Protein AF-A0A256FYX0-F1 (afdb_mono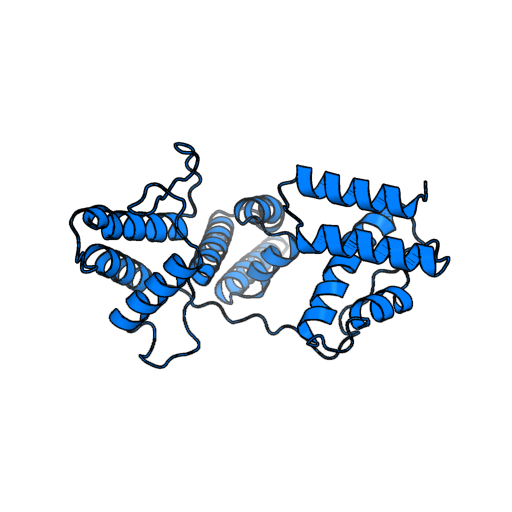mer_lite)

pLDDT: mean 73.94, std 14.35, range [38.47, 95.0]

InterPro domains:
  IPR002104 Integrase, catalytic domain [PS51898] (21-248)
  IPR011010 DNA breaking-rejoining enzyme, catalytic core [SSF56349] (31-247)
  IPR013762 Integrase-like, catalytic domain superfamily [G3DSA:1.10.443.10] (108-252)

Organism: NCBI:txid94627

Foldseek 3Di:
DQPQLVLLVVVVVVLVVLVAPCPVLSVLSNVLVVQCVVVVHNAADLVSQQCSLCVPVPDDLVSSVVSLVSVLVSLVVCCVVPVVHDRHDPPPGPDDPDDDDADQDDPVNLVQLLVLLLVDDDPDPLCNCRSVLLSVVSVCLLVVDDDDDDVEPGADSVRHHDDPVVNFVSSVVSCCVSPQAPPPDPDGHGSVSSLLNNLLVVLLVCLVVVHDVVVCLVVSCSSSSPSDSVVSVVSCVPDPSSVVSVVVVVVVVVVVVD

Secondary structure (DSSP, 8-state):
--HHHHHHHHHHHHHHHTT---HHHHHHHHHHHHHHHTTT-SS--HHHHHHHHH-STT--HHHHHHHHHHHHHHHHHHHTT-TT---PPTTSSS----PPPPP---HHHHHHHHHHHHT----SGGGTTHHHHHHHHHHHHHHT----SSSSSSB-TTSSBPPHHHHHHHHHHHHHHTTSS-TT-SS---HHHHHHHHHHHHHHHHHHTT--HHHHHHHHHHHHT-SSHHHHHHHHHH-HHHHHHHHHHHHHHHHTT-

Sequence (258 aa):
MNALRQAAHDYIDMRRGLGFKLEQAGRGLIDFVSFLEANDAPYITTELALKWAQRPLKSQPSNWAKRLSYIRGFARHRVATDPRTQIPPDGLLPFRPKRARPYLYSQDDIRRLLSAALEMPCHYTCCKLRPLTYYCLFGLLRHNAALAASPYLFTSYRGNRLDVGDIHRTFYALSRRIGLRGIDDSHGPRLHDMRHVFATNTLLRWYQAEQDPERLLPILSTYLGHAHVADTQWYLSASPELMTEAMRRLECRWEDRT

Structure (mmCIF, N/CA/C/O backbone):
data_AF-A0A256FYX0-F1
#
_entry.id   AF-A0A256FYX0-F1
#
loop_
_atom_site.group_PDB
_atom_site.id
_atom_site.type_symbol
_atom_site.label_atom_id
_atom_site.label_alt_id
_atom_site.label_comp_id
_atom_site.label_asym_id
_atom_site.label_entity_id
_atom_site.label_seq_id
_atom_site.pdbx_PDB_ins_code
_atom_site.Cartn_x
_atom_site.Cartn_y
_atom_site.Cartn_z
_atom_site.occupancy
_atom_site.B_iso_or_equiv
_atom_site.auth_seq_id
_atom_site.auth_comp_id
_atom_site.auth_asym_id
_atom_site.auth_atom_id
_atom_site.pdbx_PDB_model_num
ATOM 1 N N . MET A 1 1 ? 13.737 9.423 -30.767 1.00 46.59 1 MET A N 1
ATOM 2 C CA . MET A 1 1 ? 13.333 9.117 -29.374 1.00 46.59 1 MET A CA 1
ATOM 3 C C . MET A 1 1 ? 13.630 7.651 -29.105 1.00 46.59 1 MET A C 1
ATOM 5 O O . MET A 1 1 ? 13.315 6.832 -29.957 1.00 46.59 1 MET A O 1
ATOM 9 N N . ASN A 1 2 ? 14.300 7.326 -27.996 1.00 64.06 2 ASN A N 1
ATOM 10 C CA . ASN A 1 2 ? 14.720 5.955 -27.693 1.00 64.06 2 ASN A CA 1
ATOM 11 C C . ASN A 1 2 ? 13.494 5.067 -27.394 1.00 64.06 2 ASN A C 1
ATOM 13 O O . ASN A 1 2 ? 12.634 5.454 -26.599 1.00 64.06 2 ASN A O 1
ATOM 17 N N . ALA A 1 3 ? 13.427 3.880 -28.008 1.00 83.69 3 ALA A N 1
ATOM 18 C CA . ALA A 1 3 ? 12.345 2.910 -27.823 1.00 83.69 3 ALA A CA 1
ATOM 19 C C . ALA A 1 3 ? 12.114 2.554 -26.341 1.00 83.69 3 ALA A C 1
ATOM 21 O O . ALA A 1 3 ? 10.980 2.301 -25.934 1.00 83.69 3 ALA A O 1
ATOM 22 N N . LEU A 1 4 ? 13.167 2.579 -25.514 1.00 88.06 4 LEU A N 1
ATOM 23 C CA . LEU A 1 4 ? 13.063 2.282 -24.085 1.00 88.06 4 LEU A CA 1
ATOM 24 C C . LEU A 1 4 ? 12.367 3.399 -23.293 1.00 88.06 4 LEU A C 1
ATOM 26 O O . LEU A 1 4 ? 11.564 3.118 -22.404 1.00 88.06 4 LEU A O 1
ATOM 30 N N . ARG A 1 5 ? 12.645 4.661 -23.631 1.00 93.25 5 ARG A N 1
ATOM 31 C CA . ARG A 1 5 ? 12.020 5.831 -23.002 1.00 93.25 5 ARG A CA 1
ATOM 32 C C . ARG A 1 5 ? 10.545 5.921 -23.333 1.00 93.25 5 ARG A C 1
ATOM 34 O O . ARG A 1 5 ? 9.751 6.144 -22.423 1.00 93.25 5 ARG A O 1
ATOM 41 N N . GLN A 1 6 ? 10.184 5.679 -24.592 1.00 89.75 6 GLN A N 1
ATOM 42 C CA . GLN A 1 6 ? 8.781 5.615 -24.988 1.00 89.75 6 GLN A CA 1
ATOM 43 C C . GLN A 1 6 ? 8.048 4.508 -24.220 1.00 89.75 6 GLN A C 1
ATOM 45 O O . GLN A 1 6 ? 7.062 4.789 -23.550 1.00 89.75 6 GLN A O 1
ATOM 50 N N . ALA A 1 7 ? 8.608 3.293 -24.180 1.00 86.62 7 ALA A N 1
ATOM 51 C CA . ALA A 1 7 ? 8.011 2.182 -23.440 1.00 86.62 7 ALA A CA 1
ATOM 52 C C . ALA A 1 7 ? 7.829 2.477 -21.937 1.00 86.62 7 ALA A C 1
ATOM 54 O O . ALA A 1 7 ? 6.861 2.025 -21.326 1.00 86.62 7 ALA A O 1
ATOM 55 N N . ALA A 1 8 ? 8.743 3.235 -21.320 1.00 89.44 8 ALA A N 1
ATOM 56 C CA . ALA A 1 8 ? 8.611 3.656 -19.925 1.00 89.44 8 ALA A CA 1
ATOM 57 C C . ALA A 1 8 ? 7.462 4.654 -19.723 1.00 89.44 8 ALA A C 1
ATOM 59 O O . ALA A 1 8 ? 6.723 4.530 -18.744 1.00 89.44 8 ALA A O 1
ATOM 60 N N . HIS A 1 9 ? 7.305 5.622 -20.630 1.00 91.62 9 HIS A N 1
ATOM 61 C CA . HIS A 1 9 ? 6.178 6.555 -20.611 1.00 91.62 9 HIS A CA 1
ATOM 62 C C . HIS A 1 9 ? 4.850 5.822 -20.805 1.00 91.62 9 HIS A C 1
ATOM 64 O O . HIS A 1 9 ? 3.978 5.950 -19.949 1.00 91.62 9 HIS A O 1
ATOM 70 N N . ASP A 1 10 ? 4.753 4.961 -21.820 1.00 81.94 10 ASP A N 1
ATOM 71 C CA . ASP A 1 10 ? 3.551 4.170 -22.102 1.00 81.94 10 ASP A CA 1
ATOM 72 C C . ASP A 1 10 ? 3.157 3.307 -20.894 1.00 81.94 10 ASP A C 1
ATOM 74 O O . ASP A 1 10 ? 1.996 3.274 -20.488 1.00 81.94 10 ASP A O 1
ATOM 78 N N . TYR A 1 11 ? 4.134 2.663 -20.245 1.00 80.12 11 TYR A N 1
ATOM 79 C CA . TYR A 1 11 ? 3.897 1.898 -19.022 1.00 80.12 11 TYR A CA 1
ATOM 80 C C . TYR A 1 11 ? 3.399 2.781 -17.869 1.00 80.12 11 TYR A C 1
ATOM 82 O O . TYR A 1 11 ? 2.467 2.403 -17.157 1.00 80.12 11 TYR A O 1
ATOM 90 N N . ILE A 1 12 ? 4.009 3.949 -17.648 1.00 81.19 12 ILE A N 1
ATOM 91 C CA . ILE A 1 12 ? 3.591 4.867 -16.580 1.00 81.19 12 ILE A CA 1
ATOM 92 C C . ILE A 1 12 ? 2.170 5.374 -16.838 1.00 81.19 12 ILE A C 1
ATOM 94 O O . ILE A 1 12 ? 1.366 5.391 -15.904 1.00 81.19 12 ILE A O 1
ATOM 98 N N . ASP A 1 13 ? 1.852 5.743 -18.075 1.00 78.69 13 ASP A N 1
ATOM 99 C CA . ASP A 1 13 ? 0.550 6.284 -18.454 1.00 78.69 13 ASP A CA 1
ATOM 100 C C . ASP A 1 13 ? -0.535 5.211 -18.408 1.00 78.69 13 ASP A C 1
ATOM 102 O O . ASP A 1 13 ? -1.574 5.434 -17.788 1.00 78.69 13 ASP A O 1
ATOM 106 N N . MET A 1 14 ? -0.254 4.001 -18.903 1.00 76.75 14 MET A N 1
ATOM 107 C CA . MET A 1 14 ? -1.120 2.832 -18.722 1.00 76.75 14 MET A CA 1
ATOM 108 C C . MET A 1 14 ? -1.435 2.618 -17.236 1.00 76.75 14 MET A C 1
ATOM 110 O O . MET A 1 14 ? -2.588 2.471 -16.838 1.00 76.75 14 MET A O 1
ATOM 114 N N . ARG A 1 15 ? -0.416 2.638 -16.371 1.00 66.62 15 ARG A N 1
ATOM 115 C CA . ARG A 1 15 ? -0.598 2.425 -14.929 1.00 66.62 15 ARG A CA 1
ATOM 116 C C . ARG A 1 15 ? -1.346 3.576 -14.253 1.00 66.62 15 ARG A C 1
ATOM 118 O O . ARG A 1 15 ? -2.125 3.323 -13.337 1.00 66.62 15 ARG A O 1
ATOM 125 N N . ARG A 1 16 ? -1.145 4.818 -14.687 1.00 73.25 16 ARG A N 1
ATOM 126 C CA . ARG A 1 16 ? -1.915 5.973 -14.202 1.00 73.25 16 ARG A CA 1
ATOM 127 C C . ARG A 1 16 ? -3.371 5.912 -14.643 1.00 73.25 16 ARG A C 1
ATOM 129 O O . ARG A 1 16 ? -4.238 6.189 -13.819 1.00 73.25 16 ARG A O 1
ATOM 136 N N . GLY A 1 17 ? -3.636 5.476 -15.874 1.00 54.47 17 GLY A N 1
ATOM 137 C CA . GLY A 1 17 ? -4.984 5.207 -16.381 1.00 54.47 17 GLY A CA 1
ATOM 138 C C . GLY A 1 17 ? -5.724 4.146 -15.560 1.00 54.47 17 GLY A C 1
ATOM 139 O O . GLY A 1 17 ? -6.926 4.254 -15.355 1.00 54.47 17 GLY A O 1
ATOM 140 N N . LEU A 1 18 ? -4.993 3.184 -14.986 1.00 55.38 18 LEU A N 1
ATOM 141 C CA . LEU A 1 18 ? -5.516 2.196 -14.030 1.00 55.38 18 LEU A CA 1
ATOM 142 C C . LEU A 1 18 ? -5.662 2.732 -12.586 1.00 55.38 18 LEU A C 1
ATOM 144 O O . LEU A 1 18 ? -5.934 1.961 -11.667 1.00 55.38 18 LEU A O 1
ATOM 148 N N . GLY A 1 19 ? -5.457 4.033 -12.353 1.00 47.94 19 GLY A N 1
ATOM 149 C CA . GLY A 1 19 ? -5.622 4.682 -11.048 1.00 47.94 19 GLY A CA 1
ATOM 150 C C . GLY A 1 19 ? -4.374 4.696 -10.155 1.00 47.94 19 GLY A C 1
ATOM 151 O O . GLY A 1 19 ? -4.433 5.174 -9.017 1.00 47.94 19 GLY A O 1
ATOM 152 N N . PHE A 1 20 ? -3.216 4.220 -10.628 1.00 53.88 20 PHE A N 1
ATOM 153 C CA . PHE A 1 20 ? -1.978 4.264 -9.843 1.00 53.88 20 PHE A CA 1
ATOM 154 C C . PHE A 1 20 ? -1.288 5.626 -9.935 1.00 53.88 20 PHE A C 1
ATOM 156 O O . PHE A 1 20 ? -0.847 6.044 -10.999 1.00 53.88 20 PHE A O 1
ATOM 163 N N . LYS A 1 21 ? -1.063 6.287 -8.792 1.00 64.81 21 LYS A N 1
ATOM 164 C CA . LYS A 1 21 ? -0.382 7.598 -8.762 1.00 64.81 21 LYS A CA 1
ATOM 165 C C . LYS A 1 21 ? 1.072 7.550 -9.256 1.00 64.81 21 LYS A C 1
ATOM 167 O O . LYS A 1 21 ? 1.543 8.485 -9.897 1.00 64.81 21 LYS A O 1
ATOM 172 N N . LEU A 1 22 ? 1.795 6.471 -8.925 1.00 67.25 22 LEU A N 1
ATOM 173 C CA . LEU A 1 22 ? 3.206 6.235 -9.281 1.00 67.25 22 LEU A CA 1
ATOM 174 C C . LEU A 1 22 ? 4.142 7.446 -9.068 1.00 67.25 22 LEU A C 1
ATOM 176 O O . LEU A 1 22 ? 5.094 7.628 -9.816 1.00 67.25 22 LEU A O 1
ATOM 180 N N . GLU A 1 23 ? 3.930 8.279 -8.047 1.00 75.56 23 GLU A N 1
ATOM 181 C CA . GLU A 1 23 ? 4.678 9.542 -7.920 1.00 75.56 23 GLU A CA 1
ATOM 182 C C . GLU A 1 23 ? 6.196 9.347 -7.796 1.00 75.56 23 GLU A C 1
ATOM 184 O O . GLU A 1 23 ? 6.964 10.008 -8.494 1.00 75.56 23 GLU A O 1
ATOM 189 N N . GLN A 1 24 ? 6.636 8.449 -6.909 1.00 75.88 24 GLN A N 1
ATOM 190 C CA . GLN A 1 24 ? 8.058 8.129 -6.734 1.00 75.88 24 GLN A CA 1
ATOM 191 C C . GLN A 1 24 ? 8.535 7.084 -7.744 1.00 75.88 24 GLN A C 1
ATOM 193 O O . GLN A 1 24 ? 9.641 7.196 -8.261 1.00 75.88 24 GLN A O 1
ATOM 198 N N . ALA A 1 25 ? 7.700 6.083 -8.033 1.00 75.44 25 ALA A N 1
ATOM 199 C CA . ALA A 1 25 ? 8.040 5.001 -8.951 1.00 75.44 25 ALA A CA 1
ATOM 200 C C . ALA A 1 25 ? 8.189 5.500 -10.396 1.00 75.44 25 ALA A C 1
ATOM 202 O O . ALA A 1 25 ? 9.154 5.148 -11.057 1.00 75.44 25 ALA A O 1
ATOM 203 N N . GLY A 1 26 ? 7.291 6.369 -10.865 1.00 80.50 26 GLY A N 1
ATOM 204 C CA . GLY A 1 26 ? 7.348 6.971 -12.197 1.00 80.50 26 GLY A CA 1
ATOM 205 C C . GLY A 1 26 ? 8.569 7.871 -12.362 1.00 80.50 26 GLY A C 1
ATOM 206 O O . GLY A 1 26 ? 9.327 7.695 -13.308 1.00 80.50 26 GLY A O 1
ATOM 207 N N . ARG A 1 27 ? 8.837 8.760 -11.392 1.00 89.56 27 ARG A N 1
ATOM 208 C CA . ARG A 1 27 ? 10.078 9.560 -11.376 1.00 89.56 27 ARG A CA 1
ATOM 209 C C . ARG A 1 27 ? 11.326 8.673 -11.378 1.00 89.56 27 ARG A C 1
ATOM 211 O O . ARG A 1 27 ? 12.246 8.923 -12.147 1.00 89.56 27 ARG A O 1
ATOM 218 N N . GLY A 1 28 ? 11.333 7.621 -10.559 1.00 89.25 28 GLY A N 1
ATOM 219 C CA . GLY A 1 28 ? 12.426 6.653 -10.497 1.00 89.25 28 GLY A CA 1
ATOM 220 C C . GLY A 1 28 ? 12.626 5.875 -11.799 1.00 89.25 28 GLY A C 1
ATOM 221 O O . GLY A 1 28 ? 13.761 5.646 -12.188 1.00 89.25 28 GLY A O 1
ATOM 222 N N . LEU A 1 29 ? 11.557 5.499 -12.501 1.00 89.31 29 LEU A N 1
ATOM 223 C CA . LEU A 1 29 ? 11.655 4.798 -13.784 1.00 89.31 29 LEU A CA 1
ATOM 224 C C . LEU A 1 29 ? 12.227 5.692 -14.884 1.00 89.31 29 LEU A C 1
ATOM 226 O O . LEU A 1 29 ? 13.093 5.243 -15.628 1.00 89.31 29 LEU A O 1
ATOM 230 N N . ILE A 1 30 ? 11.802 6.954 -14.958 1.00 94.69 30 ILE A N 1
ATOM 231 C CA . ILE A 1 30 ? 12.375 7.905 -15.919 1.00 94.69 30 ILE A CA 1
ATOM 232 C C . ILE A 1 30 ? 13.856 8.168 -15.610 1.00 94.69 30 ILE A C 1
ATOM 234 O O . ILE A 1 30 ? 14.675 8.168 -16.525 1.00 94.69 30 ILE A O 1
ATOM 238 N N . ASP A 1 31 ? 14.220 8.321 -14.333 1.00 94.31 31 ASP A N 1
ATOM 239 C CA . ASP A 1 31 ? 15.621 8.437 -13.897 1.00 94.31 31 ASP A CA 1
ATOM 240 C C . ASP A 1 31 ? 16.447 7.189 -14.259 1.00 94.31 31 ASP A C 1
ATOM 242 O O . ASP A 1 31 ? 17.574 7.297 -14.740 1.00 94.31 31 ASP A O 1
ATOM 246 N N . PHE A 1 32 ? 15.874 5.995 -14.092 1.00 94.69 32 PHE A N 1
ATOM 247 C CA . PHE A 1 32 ? 16.515 4.741 -14.480 1.00 94.69 32 PHE A CA 1
ATOM 248 C C . PHE A 1 32 ? 16.731 4.630 -15.992 1.00 94.69 32 PHE A C 1
ATOM 250 O O . PHE A 1 32 ? 17.804 4.216 -16.423 1.00 94.69 32 PHE A O 1
ATOM 257 N N . VAL A 1 33 ? 15.755 5.030 -16.809 1.00 95.00 33 VAL A N 1
ATOM 258 C CA . VAL A 1 33 ? 15.916 5.017 -18.270 1.00 95.00 33 VAL A CA 1
ATOM 259 C C . VAL A 1 33 ? 16.980 6.014 -18.716 1.00 95.00 33 VAL A C 1
ATOM 261 O O . VAL A 1 33 ? 17.836 5.643 -19.512 1.00 95.00 33 VAL A O 1
ATOM 264 N N . SER A 1 34 ? 17.001 7.229 -18.157 1.00 94.81 34 SER A N 1
ATOM 265 C CA . SER A 1 34 ? 18.086 8.189 -18.410 1.00 94.81 34 SER A CA 1
ATOM 266 C C . SER A 1 34 ? 19.456 7.605 -18.045 1.00 94.81 34 SER A C 1
ATOM 268 O O . SER A 1 34 ? 20.445 7.844 -18.731 1.00 94.81 34 SER A O 1
ATOM 270 N N . PHE A 1 35 ? 19.526 6.812 -16.972 1.00 94.94 35 PHE A N 1
ATOM 271 C CA . PHE A 1 35 ? 20.744 6.096 -16.608 1.00 94.94 35 PHE A CA 1
ATOM 272 C C . PHE A 1 35 ? 21.136 5.024 -17.631 1.00 94.94 35 PHE A C 1
ATOM 274 O O . PHE A 1 35 ? 22.315 4.936 -17.960 1.00 94.94 35 PHE A O 1
ATOM 281 N N . LEU A 1 36 ? 20.191 4.224 -18.129 1.00 94.44 36 LEU A N 1
ATOM 282 C CA . LEU A 1 36 ? 20.475 3.214 -19.153 1.00 94.44 36 LEU A CA 1
ATOM 283 C C . LEU A 1 36 ? 20.946 3.854 -20.461 1.00 94.44 36 LEU A C 1
ATOM 285 O O . LEU A 1 36 ? 21.933 3.400 -21.030 1.00 94.44 36 LEU A O 1
ATOM 289 N N . GLU A 1 37 ? 20.303 4.945 -20.879 1.00 93.31 37 GLU A N 1
ATOM 290 C CA . GLU A 1 37 ? 20.720 5.741 -22.038 1.00 93.31 37 GLU A CA 1
ATOM 291 C C . GLU A 1 37 ? 22.151 6.265 -21.875 1.00 93.31 37 GLU A C 1
ATOM 293 O O . GLU A 1 37 ? 22.952 6.137 -22.789 1.00 93.31 37 GLU A O 1
ATOM 298 N N . ALA A 1 38 ? 22.510 6.769 -20.692 1.00 92.69 38 ALA A N 1
ATOM 299 C CA . ALA A 1 38 ? 23.866 7.241 -20.406 1.00 92.69 38 ALA A CA 1
ATOM 300 C C . ALA A 1 38 ? 24.930 6.125 -20.312 1.00 92.69 38 ALA A C 1
ATOM 302 O O . ALA A 1 38 ? 26.112 6.433 -20.190 1.00 92.69 38 ALA A O 1
ATOM 303 N N . ASN A 1 39 ? 24.530 4.848 -20.292 1.00 91.94 39 ASN A N 1
ATOM 304 C CA . ASN A 1 39 ? 25.438 3.693 -20.342 1.00 91.94 39 ASN A CA 1
ATOM 305 C C . ASN A 1 39 ? 25.302 2.933 -21.675 1.00 91.94 39 ASN A C 1
ATOM 307 O O . ASN A 1 39 ? 25.701 1.772 -21.737 1.00 91.94 39 ASN A O 1
ATOM 311 N N . ASP A 1 40 ? 24.688 3.547 -22.696 1.00 91.25 40 ASP A N 1
ATOM 312 C CA . ASP A 1 40 ? 24.440 2.955 -24.018 1.00 91.25 40 ASP A CA 1
ATOM 313 C C . ASP A 1 40 ? 23.778 1.565 -23.958 1.00 91.25 40 ASP A C 1
ATOM 315 O O . ASP A 1 40 ? 24.021 0.689 -24.787 1.00 91.25 40 ASP A O 1
ATOM 319 N N . ALA A 1 41 ? 22.921 1.348 -22.955 1.00 91.12 41 ALA A N 1
ATOM 320 C CA . ALA A 1 41 ? 22.274 0.068 -22.705 1.00 91.12 41 ALA A CA 1
ATOM 321 C C . ALA A 1 41 ? 20.890 0.011 -23.382 1.00 91.12 41 ALA A C 1
ATOM 323 O O . ALA A 1 41 ? 19.960 0.694 -22.938 1.00 91.12 41 ALA A O 1
ATOM 324 N N . PRO A 1 42 ? 20.699 -0.822 -24.425 1.00 87.94 42 PRO A N 1
ATOM 325 C CA . PRO A 1 42 ? 19.444 -0.858 -25.177 1.00 87.94 42 PRO A CA 1
ATOM 326 C C . PRO A 1 42 ? 18.319 -1.641 -24.478 1.00 87.94 42 PRO A C 1
ATOM 328 O O . PRO A 1 42 ? 17.158 -1.526 -24.869 1.00 87.94 42 PRO A O 1
ATOM 331 N N . TYR A 1 43 ? 18.635 -2.433 -23.450 1.00 91.06 43 TYR A N 1
ATOM 332 C CA . TYR A 1 43 ? 17.681 -3.229 -22.674 1.00 91.06 43 TYR A CA 1
ATOM 333 C C . TYR A 1 43 ? 18.067 -3.269 -21.190 1.00 91.06 43 TYR A C 1
ATOM 335 O O . TYR A 1 43 ? 19.179 -2.920 -20.794 1.00 91.06 43 TYR A O 1
ATOM 343 N N . ILE A 1 44 ? 17.120 -3.686 -20.347 1.00 92.06 44 ILE A N 1
ATOM 344 C CA . ILE A 1 44 ? 17.311 -3.760 -18.895 1.00 92.06 44 ILE A CA 1
ATOM 345 C C . ILE A 1 44 ? 18.140 -5.001 -18.555 1.00 92.06 44 ILE A C 1
ATOM 347 O O . ILE A 1 44 ? 17.740 -6.117 -18.886 1.00 92.06 44 ILE A O 1
ATOM 351 N N . THR A 1 45 ? 19.246 -4.816 -17.834 1.00 94.38 45 THR A N 1
ATOM 352 C CA . THR A 1 45 ? 20.035 -5.906 -17.243 1.00 94.38 45 THR A CA 1
ATOM 353 C C . THR A 1 45 ? 19.999 -5.850 -15.721 1.00 94.38 45 THR A C 1
ATOM 355 O O . THR A 1 45 ? 19.803 -4.790 -15.115 1.00 94.38 45 THR A O 1
ATOM 358 N N . THR A 1 46 ? 20.212 -7.002 -15.086 1.00 90.88 46 THR A N 1
ATOM 359 C CA . THR A 1 46 ? 20.260 -7.104 -13.620 1.00 90.88 46 THR A CA 1
ATOM 360 C C . THR A 1 46 ? 21.378 -6.247 -13.019 1.00 90.88 46 THR A C 1
ATOM 362 O O . THR A 1 46 ? 21.170 -5.576 -12.007 1.00 90.88 46 THR A O 1
ATOM 365 N N . GLU A 1 47 ? 22.544 -6.222 -13.662 1.00 92.81 47 GLU A N 1
ATOM 366 C CA . GLU A 1 47 ? 23.715 -5.463 -13.218 1.00 92.81 47 GLU A CA 1
ATOM 367 C C . GLU A 1 47 ? 23.450 -3.951 -13.208 1.00 92.81 47 GLU A C 1
ATOM 369 O O . GLU A 1 47 ? 23.656 -3.280 -12.194 1.00 92.81 47 GLU A O 1
ATOM 374 N N . LEU A 1 48 ? 22.916 -3.413 -14.309 1.00 93.75 48 LEU A N 1
ATOM 375 C CA . LEU A 1 48 ? 22.616 -1.987 -14.428 1.00 93.75 48 LEU A CA 1
ATOM 376 C C . LEU A 1 48 ? 21.487 -1.570 -13.479 1.00 93.75 48 LEU A C 1
ATOM 378 O O . LEU A 1 48 ? 21.568 -0.517 -12.842 1.00 93.75 48 LEU A O 1
ATOM 382 N N . ALA A 1 49 ? 20.467 -2.417 -13.313 1.00 93.19 49 ALA A N 1
ATOM 383 C CA . ALA A 1 49 ? 19.411 -2.203 -12.327 1.00 93.19 49 ALA A CA 1
ATOM 384 C C . ALA A 1 49 ? 19.970 -2.091 -10.897 1.00 93.19 49 ALA A C 1
ATOM 386 O O . ALA A 1 49 ? 19.594 -1.179 -10.153 1.00 93.19 49 ALA A O 1
ATOM 387 N N . LEU A 1 50 ? 20.894 -2.982 -10.520 1.00 92.00 50 LEU A N 1
ATOM 388 C CA . LEU A 1 50 ? 21.537 -2.973 -9.205 1.00 92.00 50 LEU A CA 1
ATOM 389 C C . LEU A 1 50 ? 22.406 -1.726 -9.011 1.00 92.00 50 LEU A C 1
ATOM 391 O O . LEU A 1 50 ? 22.253 -1.021 -8.009 1.00 92.00 50 LEU A O 1
ATOM 395 N N . LYS A 1 51 ? 23.247 -1.406 -10.000 1.00 92.38 51 LYS A N 1
ATOM 396 C CA . LYS A 1 51 ? 24.120 -0.225 -9.992 1.00 92.38 51 LYS A CA 1
ATOM 397 C C . LYS A 1 51 ? 23.313 1.061 -9.821 1.00 92.38 51 LYS A C 1
ATOM 399 O O . LYS A 1 51 ? 23.649 1.898 -8.986 1.00 92.38 51 LYS A O 1
ATOM 404 N N . TRP A 1 52 ? 22.203 1.209 -10.546 1.00 94.25 52 TRP A N 1
ATOM 405 C CA . TRP A 1 52 ? 21.320 2.369 -10.409 1.00 94.25 52 TRP A CA 1
ATOM 406 C C . TRP A 1 52 ? 20.604 2.437 -9.057 1.00 94.25 52 TRP A C 1
ATOM 408 O O . TRP A 1 52 ? 20.438 3.523 -8.488 1.00 94.25 52 TRP A O 1
ATOM 418 N N . ALA A 1 53 ? 20.169 1.295 -8.523 1.00 89.50 53 ALA A N 1
ATOM 419 C CA . ALA A 1 53 ? 19.496 1.249 -7.232 1.00 89.50 53 ALA A CA 1
ATOM 420 C C . ALA A 1 53 ? 20.422 1.681 -6.082 1.00 89.50 53 ALA A C 1
ATOM 422 O O . ALA A 1 53 ? 19.948 2.336 -5.154 1.00 89.50 53 ALA A O 1
ATOM 423 N N . GLN A 1 54 ? 21.721 1.372 -6.176 1.00 89.44 54 GLN A N 1
ATOM 424 C CA . GLN A 1 54 ? 22.741 1.675 -5.163 1.00 89.44 54 GLN A CA 1
ATOM 425 C C . GLN A 1 54 ? 23.390 3.068 -5.297 1.00 89.44 54 GLN A C 1
ATOM 427 O O . GLN A 1 54 ? 24.048 3.513 -4.360 1.00 89.44 54 GLN A O 1
ATOM 432 N N . ARG A 1 55 ? 23.190 3.793 -6.413 1.00 87.06 55 ARG A N 1
ATOM 433 C CA . ARG A 1 55 ? 23.811 5.114 -6.678 1.00 87.06 55 ARG A CA 1
ATOM 434 C C . ARG A 1 55 ? 23.707 6.133 -5.540 1.00 87.06 55 ARG A C 1
ATOM 436 O O . ARG A 1 55 ? 24.678 6.854 -5.317 1.00 87.06 55 ARG A O 1
ATOM 443 N N . PRO A 1 56 ? 22.582 6.250 -4.812 1.00 81.19 56 PRO A N 1
ATOM 444 C CA . PRO A 1 56 ? 22.563 7.068 -3.611 1.00 81.19 56 PRO A CA 1
ATOM 445 C C . PRO A 1 56 ? 23.440 6.420 -2.523 1.00 81.19 56 PRO A C 1
ATOM 447 O O . PRO A 1 56 ? 22.966 5.598 -1.737 1.00 81.19 56 PRO A O 1
ATOM 450 N N . LEU A 1 57 ? 24.714 6.824 -2.468 1.00 67.56 57 LEU A N 1
ATOM 451 C CA . LEU A 1 57 ? 25.754 6.248 -1.600 1.00 67.56 57 LEU A CA 1
ATOM 452 C C . LEU A 1 57 ? 25.421 6.320 -0.098 1.00 67.56 57 LEU A C 1
ATOM 454 O O . LEU A 1 57 ? 25.918 5.519 0.682 1.00 67.56 57 LEU A O 1
ATOM 458 N N . LYS A 1 58 ? 24.554 7.257 0.312 1.00 75.00 58 LYS A N 1
ATOM 459 C CA . LYS A 1 58 ? 24.093 7.428 1.705 1.00 75.00 58 LYS A CA 1
ATOM 460 C C . LYS A 1 58 ? 22.670 6.910 1.960 1.00 75.00 58 LYS A C 1
ATOM 462 O O . LYS A 1 58 ? 22.068 7.240 2.979 1.00 75.00 58 LYS A O 1
ATOM 467 N N . SER A 1 59 ? 22.076 6.163 1.028 1.00 78.81 59 SER A N 1
ATOM 468 C CA . SER A 1 59 ? 20.725 5.624 1.218 1.00 78.81 59 SER A CA 1
ATOM 469 C C . SER A 1 59 ? 20.716 4.368 2.074 1.00 78.81 59 SER A C 1
ATOM 471 O O . SER A 1 59 ? 21.590 3.516 1.972 1.00 78.81 59 SER A O 1
ATOM 473 N N . GLN A 1 60 ? 19.663 4.225 2.876 1.00 79.75 60 GLN A N 1
ATOM 474 C CA . GLN A 1 60 ? 19.424 2.996 3.619 1.00 79.75 60 GLN A CA 1
ATOM 475 C C . GLN A 1 60 ? 19.171 1.816 2.659 1.00 79.75 60 GLN A C 1
ATOM 477 O O . GLN A 1 60 ? 18.511 2.005 1.630 1.00 79.75 60 GLN A O 1
ATOM 482 N N . PRO A 1 61 ? 19.582 0.585 3.018 1.00 81.88 61 PRO A N 1
ATOM 483 C CA . PRO A 1 61 ? 19.337 -0.619 2.216 1.00 81.88 61 PRO A CA 1
ATOM 484 C C . PRO A 1 61 ? 17.865 -0.850 1.823 1.00 81.88 61 PRO A C 1
ATOM 486 O O . PRO A 1 61 ? 17.573 -1.400 0.760 1.00 81.88 61 PRO A O 1
ATOM 489 N N . SER A 1 62 ? 16.923 -0.375 2.645 1.00 78.69 62 SER A N 1
ATOM 490 C CA . SER A 1 62 ? 15.481 -0.379 2.362 1.00 78.69 62 SER A CA 1
ATOM 491 C C . SER A 1 62 ? 15.104 0.445 1.128 1.00 78.69 62 SER A C 1
ATOM 493 O O . SER A 1 62 ? 14.242 0.040 0.345 1.00 78.69 62 SER A O 1
ATOM 495 N N . ASN A 1 63 ? 15.779 1.574 0.911 1.00 82.25 63 ASN A N 1
ATOM 496 C CA . ASN A 1 63 ? 15.558 2.440 -0.238 1.00 82.25 63 ASN A CA 1
ATOM 497 C C . ASN A 1 63 ? 16.099 1.808 -1.528 1.00 82.25 63 ASN A C 1
ATOM 499 O O . ASN A 1 63 ? 15.443 1.879 -2.563 1.00 82.25 63 ASN A O 1
ATOM 503 N N . TRP A 1 64 ? 17.250 1.129 -1.470 1.00 85.62 64 TRP A N 1
ATOM 504 C CA . TRP A 1 64 ? 17.781 0.380 -2.614 1.00 85.62 64 TRP A CA 1
ATOM 505 C C . TRP A 1 64 ? 16.819 -0.738 -3.046 1.00 85.62 64 TRP A C 1
ATOM 507 O O . TRP A 1 64 ? 16.493 -0.856 -4.228 1.00 85.62 64 TRP A O 1
ATOM 517 N N . ALA A 1 65 ? 16.282 -1.500 -2.086 1.00 80.69 65 ALA A N 1
ATOM 518 C CA . ALA A 1 65 ? 15.277 -2.529 -2.359 1.00 80.69 65 ALA A CA 1
ATOM 519 C C . ALA A 1 65 ? 13.990 -1.940 -2.968 1.00 80.69 65 ALA A C 1
ATOM 521 O O . ALA A 1 65 ? 13.436 -2.502 -3.914 1.00 80.69 65 ALA A O 1
ATOM 522 N N . LYS A 1 66 ? 13.545 -0.776 -2.473 1.00 79.50 66 LYS A N 1
ATOM 523 C CA . LYS A 1 66 ? 12.397 -0.039 -3.022 1.00 79.50 66 LYS A CA 1
ATOM 524 C C . LYS A 1 66 ? 12.643 0.438 -4.459 1.00 79.50 66 LYS A C 1
ATOM 526 O O . LYS A 1 66 ? 11.757 0.343 -5.295 1.00 79.50 66 LYS A O 1
ATOM 531 N N . ARG A 1 67 ? 13.846 0.923 -4.772 1.00 86.75 67 ARG A N 1
ATOM 532 C CA . ARG A 1 67 ? 14.227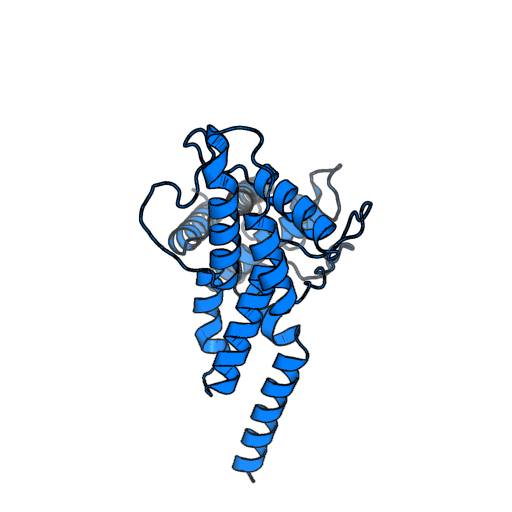 1.343 -6.132 1.00 86.75 6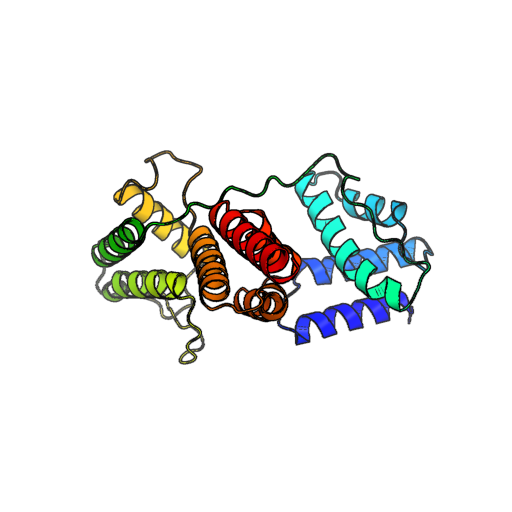7 ARG A CA 1
ATOM 533 C C . ARG A 1 67 ? 14.205 0.167 -7.113 1.00 86.75 67 ARG A C 1
ATOM 535 O O . ARG A 1 67 ? 13.645 0.299 -8.199 1.00 86.75 67 ARG A O 1
ATOM 542 N N . LEU A 1 68 ? 14.732 -0.995 -6.716 1.00 84.31 68 LEU A N 1
ATOM 543 C CA . LEU A 1 68 ? 14.668 -2.211 -7.540 1.00 84.31 68 LEU A CA 1
ATOM 544 C C . LEU A 1 68 ? 13.232 -2.684 -7.794 1.00 84.31 68 LEU A C 1
ATOM 546 O O . LEU A 1 68 ? 12.953 -3.199 -8.877 1.00 84.31 68 LEU A O 1
ATOM 550 N N . SER A 1 69 ? 12.305 -2.501 -6.847 1.00 77.56 69 SER A N 1
ATOM 551 C CA . SER A 1 69 ? 10.916 -2.935 -7.050 1.00 77.56 69 SER A CA 1
ATOM 552 C C . SER A 1 69 ? 10.220 -2.170 -8.181 1.00 77.56 69 SER A C 1
ATOM 554 O O . SER A 1 69 ? 9.439 -2.770 -8.923 1.00 77.56 69 SER A O 1
ATOM 556 N N . TYR A 1 70 ? 10.561 -0.891 -8.383 1.00 82.56 70 TYR A N 1
ATOM 557 C CA . TYR A 1 70 ? 10.066 -0.102 -9.514 1.00 82.56 70 TYR A CA 1
ATOM 558 C C . TYR A 1 70 ? 10.496 -0.725 -10.846 1.00 82.56 70 TYR A C 1
ATOM 560 O O . TYR A 1 70 ? 9.659 -0.959 -11.719 1.00 82.56 70 TYR A O 1
ATOM 568 N N . ILE A 1 71 ? 11.789 -1.058 -10.958 1.00 85.69 71 ILE A N 1
ATOM 569 C CA . ILE A 1 71 ? 12.385 -1.651 -12.161 1.00 85.69 71 ILE A CA 1
ATOM 570 C C . ILE A 1 71 ? 11.763 -3.017 -12.447 1.00 85.69 71 ILE A C 1
ATOM 572 O O . ILE A 1 71 ? 11.383 -3.276 -13.582 1.00 85.69 71 ILE A O 1
ATOM 576 N N . ARG A 1 72 ? 11.581 -3.873 -11.432 1.00 81.69 72 ARG A N 1
ATOM 577 C CA . ARG A 1 72 ? 10.950 -5.194 -11.611 1.00 81.69 72 ARG A CA 1
ATOM 578 C C . ARG A 1 72 ? 9.539 -5.095 -12.186 1.00 81.69 72 ARG A C 1
ATOM 580 O O . ARG A 1 72 ? 9.171 -5.906 -13.030 1.00 81.69 72 ARG A O 1
ATOM 587 N N . GLY A 1 73 ? 8.744 -4.123 -11.730 1.00 78.19 73 GLY A N 1
ATOM 588 C CA . GLY A 1 73 ? 7.395 -3.895 -12.254 1.00 78.19 73 GLY A CA 1
ATOM 589 C C . GLY A 1 73 ? 7.405 -3.579 -13.749 1.00 78.19 73 GLY A C 1
ATOM 590 O O . GLY A 1 73 ? 6.680 -4.212 -14.512 1.00 78.19 73 GLY A O 1
ATOM 591 N N . PHE A 1 74 ? 8.277 -2.658 -14.162 1.00 81.94 74 PHE A N 1
ATOM 592 C CA . PHE A 1 74 ? 8.438 -2.285 -15.566 1.00 81.94 74 PHE A CA 1
ATOM 593 C C . PHE A 1 74 ? 9.040 -3.418 -16.413 1.00 81.94 74 PHE A C 1
ATOM 595 O O . PHE A 1 74 ? 8.514 -3.731 -17.476 1.00 81.94 74 PHE A O 1
ATOM 602 N N . ALA A 1 75 ? 10.082 -4.095 -15.920 1.00 80.44 75 ALA A N 1
ATOM 603 C CA . ALA A 1 75 ? 10.740 -5.195 -16.622 1.00 80.44 75 ALA A CA 1
ATOM 604 C C . ALA A 1 75 ? 9.770 -6.348 -16.924 1.00 80.44 75 ALA A C 1
ATOM 606 O O . ALA A 1 75 ? 9.754 -6.839 -18.045 1.00 80.44 75 ALA A O 1
ATOM 607 N N . ARG A 1 76 ? 8.896 -6.727 -15.976 1.00 77.50 76 ARG A N 1
ATOM 608 C CA . ARG A 1 76 ? 7.862 -7.758 -16.209 1.00 77.50 76 ARG A CA 1
ATOM 609 C C . ARG A 1 76 ? 6.907 -7.397 -17.344 1.00 77.50 76 ARG A C 1
ATOM 611 O O . ARG A 1 76 ? 6.547 -8.268 -18.124 1.00 77.50 76 ARG A O 1
ATOM 618 N N . HIS A 1 77 ? 6.507 -6.130 -17.437 1.00 75.38 77 HIS A N 1
ATOM 619 C CA . HIS A 1 77 ? 5.678 -5.657 -18.544 1.00 75.38 77 HIS A CA 1
ATOM 620 C C . HIS A 1 77 ? 6.464 -5.658 -19.863 1.00 75.38 77 HIS A C 1
ATOM 622 O O . HIS A 1 77 ? 5.961 -6.102 -20.890 1.00 75.38 77 HIS A O 1
ATOM 628 N N . ARG A 1 78 ? 7.724 -5.214 -19.825 1.00 81.94 78 ARG A N 1
ATOM 629 C CA . ARG A 1 78 ? 8.564 -5.071 -21.014 1.00 81.94 78 ARG A CA 1
ATOM 630 C C . ARG A 1 78 ? 8.993 -6.409 -21.617 1.00 81.94 78 ARG A C 1
ATOM 632 O O . ARG A 1 78 ? 9.058 -6.478 -22.839 1.00 81.94 78 ARG A O 1
ATOM 639 N N . VAL A 1 79 ? 9.201 -7.459 -20.815 1.00 78.19 79 VAL A N 1
ATOM 640 C CA . VAL A 1 79 ? 9.568 -8.813 -21.289 1.00 78.19 79 VAL A CA 1
ATOM 641 C C . VAL A 1 79 ? 8.602 -9.344 -22.352 1.00 78.19 79 VAL A C 1
ATOM 643 O O . VAL A 1 79 ? 9.046 -9.996 -23.291 1.00 78.19 79 VAL A O 1
ATOM 646 N N . ALA A 1 80 ? 7.310 -9.009 -22.268 1.00 72.38 80 ALA A N 1
ATOM 647 C CA . ALA A 1 80 ? 6.320 -9.407 -23.272 1.00 72.38 80 ALA A CA 1
ATOM 648 C C . ALA A 1 80 ? 6.573 -8.792 -24.665 1.00 72.38 80 ALA A C 1
ATOM 650 O O . ALA A 1 80 ? 6.130 -9.336 -25.669 1.00 72.38 80 ALA A O 1
ATOM 651 N N . THR A 1 81 ? 7.278 -7.660 -24.725 1.00 78.75 81 THR A N 1
ATOM 652 C CA . THR A 1 81 ? 7.567 -6.907 -25.962 1.00 78.75 81 THR A CA 1
ATOM 653 C C . THR A 1 81 ? 9.042 -6.935 -26.369 1.00 78.75 81 THR A C 1
ATOM 655 O O . THR A 1 81 ? 9.348 -6.780 -27.545 1.00 78.75 81 THR A O 1
ATOM 658 N N . ASP A 1 82 ? 9.962 -7.124 -25.419 1.00 85.12 82 ASP A N 1
ATOM 659 C CA . ASP A 1 82 ? 11.398 -7.288 -25.661 1.00 85.12 82 ASP A CA 1
ATOM 660 C C . ASP A 1 82 ? 11.950 -8.418 -24.770 1.00 85.12 82 ASP A C 1
ATOM 662 O O . ASP A 1 82 ? 12.265 -8.174 -23.595 1.00 85.12 82 ASP A O 1
ATOM 666 N N . PRO A 1 83 ? 12.100 -9.639 -25.320 1.00 85.56 83 PRO A N 1
ATOM 667 C CA . PRO A 1 83 ? 12.585 -10.812 -24.590 1.00 85.56 83 PRO A CA 1
ATOM 668 C C . PRO A 1 83 ? 14.004 -10.682 -24.019 1.00 85.56 83 PRO A C 1
ATOM 670 O O . PRO A 1 83 ? 14.372 -11.447 -23.133 1.00 85.56 83 PRO A O 1
ATOM 673 N N . ARG A 1 84 ? 14.814 -9.722 -24.490 1.00 89.56 84 ARG A N 1
ATOM 674 C CA . ARG A 1 84 ? 16.179 -9.487 -23.975 1.00 89.56 84 ARG A CA 1
ATOM 675 C C . ARG A 1 84 ? 16.176 -8.800 -22.608 1.00 89.56 84 ARG A C 1
ATOM 677 O O . ARG A 1 84 ? 17.204 -8.734 -21.938 1.00 89.56 84 ARG A O 1
ATOM 684 N N . THR A 1 85 ? 15.026 -8.265 -22.201 1.00 89.06 85 THR A N 1
ATOM 685 C CA . THR A 1 85 ? 14.833 -7.611 -20.907 1.00 89.06 85 THR A CA 1
ATOM 686 C C . THR A 1 85 ? 15.007 -8.619 -19.775 1.00 89.06 85 THR A C 1
ATOM 688 O O . THR A 1 85 ? 14.250 -9.578 -19.662 1.00 89.06 85 THR A O 1
ATOM 691 N N . GLN A 1 86 ? 15.948 -8.369 -18.870 1.00 89.19 86 GLN A N 1
ATOM 692 C CA . GLN A 1 86 ? 16.078 -9.160 -17.651 1.00 89.19 86 GLN A CA 1
ATOM 693 C C . GLN A 1 86 ? 15.209 -8.575 -16.540 1.00 89.19 86 GLN A C 1
ATOM 695 O O . GLN A 1 86 ? 15.194 -7.364 -16.307 1.00 89.19 86 GLN A O 1
ATOM 700 N N . ILE A 1 87 ? 14.522 -9.447 -15.803 1.00 82.19 87 ILE A N 1
ATOM 701 C CA . ILE A 1 87 ? 13.835 -9.078 -14.564 1.00 82.19 87 ILE A CA 1
ATOM 702 C C . ILE A 1 87 ? 14.826 -9.309 -13.417 1.00 82.19 87 ILE A C 1
ATOM 704 O O . ILE A 1 87 ? 15.174 -10.463 -13.167 1.00 82.19 87 ILE A O 1
ATOM 708 N N . PRO A 1 88 ? 15.274 -8.261 -12.697 1.00 85.81 88 PRO A N 1
ATOM 709 C CA . PRO A 1 88 ? 16.216 -8.439 -11.598 1.00 85.81 88 PRO A CA 1
ATOM 710 C C . PRO A 1 88 ? 15.640 -9.394 -10.538 1.00 85.81 88 PRO A C 1
ATOM 712 O O . PRO A 1 88 ? 14.552 -9.105 -10.020 1.00 85.81 88 PRO A O 1
ATOM 715 N N . PRO A 1 89 ? 16.331 -10.493 -10.179 1.00 78.00 89 PRO A N 1
ATOM 716 C CA . PRO A 1 89 ? 15.812 -11.463 -9.223 1.00 78.00 89 PRO A CA 1
ATOM 717 C C . PRO A 1 89 ? 15.577 -10.852 -7.839 1.00 78.00 89 PRO A C 1
ATOM 719 O O . PRO A 1 89 ? 16.147 -9.819 -7.453 1.00 78.00 89 PRO A O 1
ATOM 722 N N . ASP A 1 90 ? 14.702 -11.495 -7.074 1.00 70.81 90 ASP A N 1
ATOM 723 C CA . ASP A 1 90 ? 14.530 -11.196 -5.659 1.00 70.81 90 ASP A CA 1
ATOM 724 C C . ASP A 1 90 ? 15.742 -11.730 -4.870 1.00 70.81 90 ASP A C 1
ATOM 726 O O . ASP A 1 90 ? 16.285 -12.783 -5.181 1.00 70.81 90 ASP A O 1
ATOM 730 N N . GLY A 1 91 ? 16.210 -10.978 -3.867 1.00 72.94 91 GLY A N 1
ATOM 731 C CA . GLY A 1 91 ? 17.357 -11.375 -3.032 1.00 72.94 91 GLY A CA 1
ATOM 732 C C . GLY A 1 91 ? 18.730 -10.804 -3.415 1.00 72.94 91 GLY A C 1
ATOM 733 O O . GLY A 1 91 ? 19.686 -11.051 -2.690 1.00 72.94 91 GLY A O 1
ATOM 734 N N . LEU A 1 92 ? 18.833 -9.979 -4.466 1.00 78.56 92 LEU A N 1
ATOM 735 C CA . LEU A 1 92 ? 20.086 -9.292 -4.851 1.00 78.56 92 LEU A CA 1
ATOM 736 C C . LEU A 1 92 ? 20.658 -8.348 -3.780 1.00 78.56 92 LEU A C 1
ATOM 738 O O . LEU A 1 92 ? 21.831 -7.993 -3.824 1.00 78.56 92 LEU A O 1
ATOM 742 N N . LEU A 1 93 ? 19.817 -7.882 -2.856 1.00 78.19 93 LEU A N 1
ATOM 743 C CA . LEU A 1 93 ? 20.213 -6.996 -1.767 1.00 78.19 93 LEU A CA 1
ATOM 744 C C . LEU A 1 93 ? 19.971 -7.692 -0.423 1.00 78.19 93 LEU A C 1
ATOM 746 O O . LEU A 1 93 ? 18.961 -8.386 -0.278 1.00 78.19 93 LEU A O 1
ATOM 750 N N . PRO A 1 94 ? 20.836 -7.454 0.583 1.00 71.62 94 PRO A N 1
ATOM 751 C CA . PRO A 1 94 ? 20.734 -8.105 1.891 1.00 71.62 94 PRO A CA 1
ATOM 752 C C . PRO A 1 94 ? 19.463 -7.698 2.648 1.00 71.62 94 PRO A C 1
ATOM 754 O O . PRO A 1 94 ? 18.957 -8.445 3.485 1.00 71.62 94 PRO A O 1
ATOM 757 N N . PHE A 1 95 ? 18.909 -6.519 2.344 1.00 70.75 95 PHE A N 1
ATOM 758 C CA . PHE A 1 95 ? 17.683 -6.052 2.971 1.00 70.75 95 PHE A CA 1
ATOM 759 C C . PHE A 1 95 ? 16.459 -6.768 2.406 1.00 70.75 95 PHE A C 1
ATOM 761 O O . PHE A 1 95 ? 16.026 -6.523 1.278 1.00 70.75 95 PHE A O 1
ATOM 768 N N . ARG A 1 96 ? 15.846 -7.595 3.251 1.00 63.62 96 ARG A N 1
ATOM 769 C CA . ARG A 1 96 ? 14.510 -8.139 3.024 1.00 63.62 96 ARG A CA 1
ATOM 770 C C . ARG A 1 96 ? 13.519 -7.326 3.855 1.00 63.62 96 ARG A C 1
ATOM 772 O O . ARG A 1 96 ? 13.634 -7.342 5.084 1.00 63.62 96 ARG A O 1
ATOM 779 N N . PRO A 1 97 ? 12.558 -6.611 3.242 1.00 61.06 97 PRO A N 1
ATOM 780 C CA . PRO A 1 97 ? 11.531 -5.929 4.012 1.00 61.06 97 PRO A CA 1
ATOM 781 C C . PRO A 1 97 ? 10.752 -6.971 4.815 1.00 61.06 97 PRO A C 1
ATOM 783 O O . PRO A 1 97 ? 10.035 -7.797 4.252 1.00 61.06 97 PRO A O 1
ATOM 786 N N . LYS A 1 98 ? 10.889 -6.941 6.143 1.00 61.25 98 LYS A N 1
ATOM 787 C CA . LYS A 1 98 ? 9.998 -7.697 7.022 1.00 61.25 98 LYS A CA 1
ATOM 788 C C . LYS A 1 98 ? 8.643 -7.000 6.977 1.00 61.25 98 LYS A C 1
ATOM 790 O O . LYS A 1 98 ? 8.517 -5.866 7.440 1.00 61.25 98 LYS A O 1
ATOM 795 N N . ARG A 1 99 ? 7.638 -7.645 6.376 1.00 65.56 99 ARG A N 1
ATOM 796 C CA . ARG A 1 99 ? 6.261 -7.141 6.443 1.00 65.56 99 ARG A CA 1
ATOM 797 C C . ARG A 1 99 ? 5.841 -7.141 7.910 1.00 65.56 99 ARG A C 1
ATOM 799 O O . ARG A 1 99 ? 5.942 -8.161 8.588 1.00 65.56 99 ARG A O 1
ATOM 806 N N . ALA A 1 100 ? 5.430 -5.978 8.403 1.00 66.19 100 ALA A N 1
ATOM 807 C CA . ALA A 1 100 ? 4.922 -5.856 9.759 1.00 66.19 100 ALA A CA 1
ATOM 808 C C . ALA A 1 100 ? 3.671 -6.728 9.903 1.00 66.19 100 ALA A C 1
ATOM 810 O O . ALA A 1 100 ? 2.790 -6.661 9.044 1.00 66.19 100 ALA A O 1
ATOM 811 N N . ARG A 1 101 ? 3.596 -7.521 10.975 1.00 71.69 101 ARG A N 1
ATOM 812 C CA . ARG A 1 101 ? 2.384 -8.277 11.299 1.00 71.69 101 ARG A CA 1
ATOM 813 C C . ARG A 1 101 ? 1.270 -7.269 11.611 1.00 71.69 101 ARG A C 1
ATOM 815 O O . ARG A 1 101 ? 1.463 -6.462 12.522 1.00 71.69 101 ARG A O 1
ATOM 822 N N . PRO A 1 102 ? 0.176 -7.235 10.831 1.00 79.12 102 PRO A N 1
ATOM 823 C CA . PRO A 1 102 ? -0.900 -6.290 11.076 1.00 79.12 102 PRO A CA 1
ATOM 824 C C . PRO A 1 102 ? -1.608 -6.655 12.378 1.00 79.12 102 PRO A C 1
ATOM 826 O O . PRO A 1 102 ? -1.766 -7.833 12.698 1.00 79.12 102 PRO A O 1
ATOM 829 N N . TYR A 1 103 ? -2.045 -5.643 13.119 1.00 82.81 103 TYR A N 1
ATOM 830 C CA . TYR A 1 103 ? -2.935 -5.862 14.249 1.00 82.81 103 TYR A CA 1
ATOM 831 C C . TYR A 1 103 ? -4.356 -6.131 13.744 1.00 82.81 103 TYR A C 1
ATOM 833 O O . TYR A 1 103 ? -4.923 -5.319 13.010 1.00 82.81 103 TYR A O 1
ATOM 841 N N . LEU A 1 104 ? -4.932 -7.269 14.126 1.00 82.25 104 LEU A N 1
ATOM 842 C CA . LEU A 1 104 ? -6.308 -7.610 13.782 1.00 82.25 104 LEU A CA 1
ATOM 843 C C . LEU A 1 104 ? -7.246 -7.006 14.828 1.00 82.25 104 LEU A C 1
ATOM 845 O O . LEU A 1 104 ? -7.369 -7.526 15.930 1.00 82.25 104 LEU A O 1
ATOM 849 N N . TYR A 1 105 ? -7.892 -5.894 14.478 1.00 80.88 105 TYR A N 1
ATOM 850 C CA . TYR A 1 105 ? -8.878 -5.257 15.347 1.00 80.88 105 TYR A CA 1
ATOM 851 C C . TYR A 1 105 ? -10.102 -6.151 15.539 1.00 80.88 105 TYR A C 1
ATOM 853 O O . TYR A 1 105 ? -10.771 -6.518 14.568 1.00 80.88 105 TYR A O 1
ATOM 861 N N . SER A 1 106 ? -10.441 -6.427 16.795 1.00 85.12 106 SER A N 1
ATOM 862 C CA . SER A 1 106 ? -11.721 -7.023 17.153 1.00 85.12 106 SER A CA 1
ATOM 863 C C . SER A 1 106 ? -12.868 -6.018 16.979 1.00 85.12 106 SER A C 1
ATOM 865 O O . SER A 1 106 ? -12.675 -4.804 16.849 1.00 85.12 106 SER A O 1
ATOM 867 N N . GLN A 1 107 ? -14.107 -6.517 16.995 1.00 78.19 107 GLN A N 1
ATOM 868 C CA . GLN A 1 107 ? -15.289 -5.648 17.009 1.00 78.19 107 GLN A CA 1
ATOM 869 C C . GLN A 1 107 ? -15.301 -4.720 18.229 1.00 78.19 107 GLN A C 1
ATOM 871 O O . GLN A 1 107 ? -15.743 -3.576 18.115 1.00 78.19 107 GLN A O 1
ATOM 876 N N . ASP A 1 108 ? -14.813 -5.205 19.371 1.00 84.50 108 ASP A N 1
ATOM 877 C CA . ASP A 1 108 ? -14.737 -4.433 20.606 1.00 84.50 108 ASP A CA 1
ATOM 878 C C . ASP A 1 108 ? -13.702 -3.307 20.504 1.00 84.50 108 ASP A C 1
ATOM 880 O O . ASP A 1 108 ? -14.026 -2.156 20.796 1.00 84.50 108 ASP A O 1
ATOM 884 N N . ASP A 1 109 ? -12.516 -3.588 19.952 1.00 87.88 109 ASP A N 1
ATOM 885 C CA . ASP A 1 109 ? -11.476 -2.572 19.736 1.00 87.88 109 ASP A CA 1
ATOM 886 C C . ASP A 1 109 ? -11.996 -1.413 18.887 1.00 87.88 109 ASP A C 1
ATOM 888 O O . ASP A 1 109 ? -11.772 -0.242 19.200 1.00 87.88 109 ASP A O 1
ATOM 892 N N . ILE A 1 110 ? -12.736 -1.732 17.817 1.00 83.69 110 ILE A N 1
ATOM 893 C CA . ILE A 1 110 ? -13.312 -0.711 16.944 1.00 83.69 110 ILE A CA 1
ATOM 894 C C . ILE A 1 110 ? -14.388 0.083 17.686 1.00 83.69 110 ILE A C 1
ATOM 896 O O . ILE A 1 110 ? -14.391 1.309 17.599 1.00 83.69 110 ILE A O 1
ATOM 900 N N . ARG A 1 111 ? -15.287 -0.571 18.434 1.00 85.00 111 ARG A N 1
ATOM 901 C CA . ARG A 1 111 ? -16.321 0.130 19.217 1.00 85.00 111 ARG A CA 1
ATOM 902 C C . ARG A 1 111 ? -15.704 1.065 20.254 1.00 85.00 111 ARG A C 1
ATOM 904 O O . ARG A 1 111 ? -16.121 2.217 20.343 1.00 85.00 111 ARG A O 1
ATOM 911 N N . ARG A 1 112 ? -14.684 0.607 20.981 1.00 89.31 112 ARG A N 1
ATOM 912 C CA . ARG A 1 112 ? -13.967 1.405 21.984 1.00 89.31 112 ARG A CA 1
ATOM 913 C C . ARG A 1 112 ? -13.235 2.581 21.353 1.00 89.31 112 ARG A C 1
ATOM 915 O O . ARG A 1 112 ? -13.292 3.684 21.889 1.00 89.31 112 ARG A O 1
ATOM 922 N N . LEU A 1 113 ? -12.616 2.388 20.188 1.00 87.06 113 LEU A N 1
ATOM 923 C CA . LEU A 1 113 ? -11.975 3.475 19.447 1.00 87.06 113 LEU A CA 1
ATOM 924 C C . LEU A 1 113 ? -12.992 4.514 18.952 1.00 87.06 113 LEU A C 1
ATOM 926 O O . LEU A 1 113 ? -12.735 5.713 19.040 1.00 87.06 113 LEU A O 1
ATOM 930 N N . LEU A 1 114 ? -14.147 4.063 18.456 1.00 83.12 114 LEU A N 1
ATOM 931 C CA . LEU A 1 114 ? -15.238 4.938 18.029 1.00 83.12 114 LEU A CA 1
ATOM 932 C C . LEU A 1 114 ? -15.827 5.727 19.210 1.00 83.12 114 LEU A C 1
ATOM 934 O O . LEU A 1 114 ? -15.982 6.941 19.095 1.00 83.12 114 LEU A O 1
ATOM 938 N N . SER A 1 115 ? -16.080 5.084 20.355 1.00 86.25 115 SER A N 1
ATOM 939 C CA . SER A 1 115 ? -16.539 5.773 21.576 1.00 86.25 115 SER A CA 1
ATOM 940 C C . SER A 1 115 ? -15.522 6.813 22.041 1.00 86.25 115 SER A C 1
ATOM 942 O O . SER A 1 115 ? -15.855 7.979 22.238 1.00 86.25 115 SER A O 1
ATOM 944 N N . ALA A 1 116 ? -14.241 6.435 22.099 1.00 86.62 116 ALA A N 1
ATOM 945 C CA . ALA A 1 116 ? -13.174 7.341 22.508 1.00 86.62 116 ALA A CA 1
ATOM 946 C C . ALA A 1 116 ? -13.012 8.540 21.558 1.00 86.62 116 ALA A C 1
ATOM 948 O O . ALA A 1 116 ? -12.630 9.622 22.008 1.00 86.62 116 ALA A O 1
ATOM 949 N N . ALA A 1 117 ? -13.309 8.370 20.262 1.00 85.94 117 ALA A N 1
ATOM 950 C CA . ALA A 1 117 ? -13.339 9.471 19.304 1.00 85.94 117 ALA A CA 1
ATOM 951 C C . ALA A 1 117 ? -14.468 10.469 19.612 1.00 85.94 117 ALA A C 1
ATOM 953 O O . ALA A 1 117 ? -14.226 11.671 19.545 1.00 85.94 117 ALA A O 1
ATOM 954 N N . LEU A 1 118 ? -15.663 9.995 19.995 1.00 84.62 118 LEU A N 1
ATOM 955 C CA . LEU A 1 118 ? -16.790 10.853 20.398 1.00 84.62 118 LEU A CA 1
ATOM 956 C C . LEU A 1 118 ? -16.521 11.600 21.710 1.00 84.62 118 LEU A C 1
ATOM 958 O O . LEU A 1 118 ? -16.919 12.751 21.861 1.00 84.62 118 LEU A O 1
ATOM 962 N N . GLU A 1 119 ? -15.791 10.977 22.629 1.00 85.44 119 GLU A N 1
ATOM 963 C CA . GLU A 1 119 ? -15.417 11.545 23.928 1.00 85.44 119 GLU A CA 1
ATOM 964 C C . GLU A 1 119 ? -14.136 12.403 23.872 1.00 85.44 119 GLU A C 1
ATOM 966 O O . GLU A 1 119 ? -13.473 12.628 24.893 1.00 85.44 119 GLU A O 1
ATOM 971 N N . MET A 1 120 ? -13.702 12.833 22.684 1.00 82.06 120 MET A N 1
ATOM 972 C CA . MET A 1 120 ? -12.530 13.694 22.552 1.00 82.06 120 MET A CA 1
ATOM 973 C C . MET A 1 120 ? -12.810 15.086 23.135 1.00 82.06 120 MET A C 1
ATOM 975 O O . MET A 1 120 ? -13.773 15.739 22.717 1.00 82.06 120 MET A O 1
ATOM 979 N N . PRO A 1 121 ? -11.948 15.600 24.034 1.00 72.06 121 PRO A N 1
ATOM 980 C CA . PRO A 1 121 ? -12.122 16.939 24.570 1.00 72.06 121 PRO A CA 1
ATOM 981 C C . PRO A 1 121 ? -12.018 17.972 23.442 1.00 72.06 121 PRO A C 1
ATOM 983 O O . PRO A 1 121 ? -11.048 18.021 22.680 1.00 72.06 121 PRO A O 1
ATOM 986 N N . CYS A 1 122 ? -13.048 18.808 23.330 1.00 62.69 122 CYS A N 1
ATOM 987 C CA . CYS A 1 122 ? -13.096 19.918 22.389 1.00 62.69 122 CYS A CA 1
ATOM 988 C C . CYS A 1 122 ? -12.869 21.214 23.153 1.00 62.69 122 CYS A C 1
ATOM 990 O O . CYS A 1 122 ? -13.806 21.810 23.669 1.00 62.69 122 CYS A O 1
ATOM 992 N N . HIS A 1 123 ? -11.616 21.657 23.206 1.00 57.28 123 HIS A N 1
ATOM 993 C CA . HIS A 1 123 ? -11.249 22.872 23.938 1.00 57.28 123 HIS A CA 1
ATOM 994 C C . HIS A 1 123 ? -11.798 24.168 23.312 1.00 57.28 123 HIS A C 1
ATOM 996 O O . HIS A 1 123 ? -11.797 25.204 23.964 1.00 57.28 123 HIS A O 1
ATOM 1002 N N . TYR A 1 124 ? -12.295 24.115 22.069 1.00 55.47 124 TYR A N 1
ATOM 1003 C CA . TYR A 1 124 ? -12.837 25.269 21.348 1.00 55.47 124 TYR A CA 1
ATOM 1004 C C . TYR A 1 124 ? -14.131 24.911 20.613 1.00 55.47 124 TYR A C 1
ATOM 1006 O O . TYR A 1 124 ? -14.256 23.820 20.053 1.00 55.47 124 TYR A O 1
ATOM 1014 N N . THR A 1 125 ? -15.073 25.858 20.546 1.00 59.56 125 THR A N 1
ATOM 1015 C CA . THR A 1 125 ? -16.380 25.700 19.880 1.00 59.56 125 THR A CA 1
ATOM 1016 C C . THR A 1 125 ? -16.245 25.341 18.397 1.00 59.56 125 THR A C 1
ATOM 1018 O O . THR A 1 125 ? -17.011 24.524 17.891 1.00 59.56 125 THR A O 1
ATOM 1021 N N . CYS A 1 126 ? -15.227 25.873 17.712 1.00 50.78 126 CYS A N 1
ATOM 1022 C CA . CYS A 1 126 ? -14.921 25.553 16.313 1.00 50.78 126 CYS A CA 1
ATOM 1023 C C . CYS A 1 126 ? -14.479 24.092 16.103 1.00 50.78 126 CYS A C 1
ATOM 1025 O O . CYS A 1 126 ? -14.582 23.568 14.999 1.00 50.78 126 CYS A O 1
ATOM 1027 N N . CYS A 1 127 ? -14.042 23.402 17.159 1.00 59.22 127 CYS A N 1
ATOM 1028 C CA . CYS A 1 127 ? -13.604 22.010 17.109 1.00 59.22 127 CYS A CA 1
ATOM 1029 C C . CYS A 1 127 ? -14.714 21.006 17.460 1.00 59.22 127 CYS A C 1
ATOM 1031 O O . CYS A 1 127 ? -14.434 19.812 17.457 1.00 59.22 127 CYS A O 1
ATOM 1033 N N . LYS A 1 128 ? -15.956 21.443 17.728 1.00 69.19 128 LYS A N 1
ATOM 1034 C CA . LYS A 1 128 ? -17.068 20.563 18.155 1.00 69.19 128 LYS A CA 1
ATOM 1035 C C . LYS A 1 128 ? -17.420 19.452 17.162 1.00 69.19 128 LYS A C 1
ATOM 1037 O O . LYS A 1 128 ? -17.963 18.434 17.568 1.00 69.19 128 LYS A O 1
ATOM 1042 N N . LEU A 1 129 ? -17.098 19.627 15.879 1.00 70.06 129 LEU A N 1
ATOM 1043 C CA . LEU A 1 129 ? -17.305 18.596 14.855 1.00 70.06 129 LEU A CA 1
ATOM 1044 C C . LEU A 1 129 ? -16.192 17.545 14.832 1.00 70.06 129 LEU A C 1
ATOM 1046 O O . LEU A 1 129 ? -16.401 16.454 14.317 1.00 70.06 129 LEU A O 1
ATOM 1050 N N . ARG A 1 130 ? -15.023 17.833 15.415 1.00 76.38 130 ARG A N 1
ATOM 1051 C CA . ARG A 1 130 ? -13.848 16.954 15.377 1.00 76.38 130 ARG A CA 1
ATOM 1052 C C . ARG A 1 130 ? -14.134 15.533 15.906 1.00 76.38 130 ARG A C 1
ATOM 1054 O O . ARG A 1 130 ? -13.705 14.600 15.230 1.00 76.38 130 ARG A O 1
ATOM 1061 N N . PRO A 1 131 ? -14.867 15.326 17.019 1.00 76.94 131 PRO A N 1
ATOM 1062 C CA . PRO A 1 131 ? -15.238 13.990 17.493 1.00 76.94 131 PRO A CA 1
ATOM 1063 C C . PRO A 1 131 ? -16.058 13.202 16.463 1.00 76.94 131 PRO A C 1
ATOM 1065 O O . PRO A 1 131 ? -15.733 12.059 16.152 1.00 76.94 131 PRO A O 1
ATOM 1068 N N . LEU A 1 132 ? -17.066 13.845 15.861 1.00 74.06 132 LEU A N 1
ATOM 1069 C CA . LEU A 1 132 ? -17.910 13.254 14.817 1.00 74.06 132 LEU A CA 1
ATOM 1070 C C . LEU A 1 132 ? -17.113 12.976 13.535 1.00 74.06 132 LEU A C 1
ATOM 1072 O O . LEU A 1 132 ? -17.268 11.919 12.933 1.00 74.06 132 LEU A O 1
ATOM 1076 N N . THR A 1 133 ? -16.201 13.873 13.150 1.00 79.94 133 THR A N 1
ATOM 1077 C CA . THR A 1 133 ? -15.300 13.681 12.007 1.00 79.94 133 THR A CA 1
ATOM 1078 C C . THR A 1 133 ? -14.429 12.439 12.191 1.00 79.94 133 THR A C 1
ATOM 1080 O O . THR A 1 133 ? -14.326 11.636 11.270 1.00 79.94 133 THR A O 1
ATOM 1083 N N . TYR A 1 134 ? -13.821 12.246 13.368 1.00 77.31 134 TYR A N 1
ATOM 1084 C CA . TYR A 1 134 ? -12.988 11.067 13.635 1.00 77.31 134 TYR A CA 1
ATOM 1085 C C . TYR A 1 134 ? -13.813 9.787 13.818 1.00 77.31 134 TYR A C 1
ATOM 1087 O O . TYR A 1 134 ? -13.397 8.741 13.325 1.00 77.31 134 TYR A O 1
ATOM 1095 N N . TYR A 1 135 ? -14.994 9.866 14.439 1.00 76.69 135 TYR A N 1
ATOM 1096 C CA . TYR A 1 135 ? -15.944 8.752 14.507 1.00 76.69 135 TYR A CA 1
ATOM 1097 C C . TYR A 1 135 ? -16.324 8.262 13.104 1.00 76.69 135 TYR A C 1
ATOM 1099 O O . TYR A 1 135 ? -16.154 7.085 12.784 1.00 76.69 135 TYR A O 1
ATOM 1107 N N . CYS A 1 136 ? -16.757 9.174 12.230 1.00 76.81 136 CYS A N 1
ATOM 1108 C CA . CYS A 1 136 ? -17.094 8.851 10.850 1.00 76.81 136 CYS A CA 1
ATOM 1109 C C . CYS A 1 136 ? -15.864 8.389 10.062 1.00 76.81 136 CYS A C 1
ATOM 1111 O O . CYS A 1 136 ? -15.965 7.424 9.316 1.00 76.81 136 CYS A O 1
ATOM 1113 N N . LEU A 1 137 ? -14.691 9.006 10.240 1.00 78.31 137 LEU A N 1
ATOM 1114 C CA . LEU A 1 137 ? -13.459 8.591 9.562 1.00 78.31 137 LEU A CA 1
ATOM 1115 C C . LEU A 1 137 ? -13.065 7.157 9.929 1.00 78.31 137 LEU A C 1
ATOM 1117 O O . LEU A 1 137 ? -12.809 6.356 9.037 1.00 78.31 137 LEU A O 1
ATOM 1121 N N . PHE A 1 138 ? -13.034 6.803 11.215 1.00 75.94 138 PHE A N 1
ATOM 1122 C CA . PHE A 1 138 ? -12.701 5.441 11.644 1.00 75.94 138 PHE A CA 1
ATOM 1123 C C . PHE A 1 138 ? -13.797 4.438 11.266 1.00 75.94 138 PHE A C 1
ATOM 1125 O O . PHE A 1 138 ? -13.493 3.328 10.826 1.00 75.94 138 PHE A O 1
ATOM 1132 N N . GLY A 1 139 ? -15.068 4.838 11.363 1.00 67.69 139 GLY A N 1
ATOM 1133 C CA . GLY A 1 139 ? -16.208 4.025 10.939 1.00 67.69 139 GLY A CA 1
ATOM 1134 C C . GLY A 1 139 ? -16.192 3.739 9.437 1.00 67.69 139 GLY A C 1
ATOM 1135 O O . GLY A 1 139 ? -16.427 2.602 9.020 1.00 67.69 139 GLY A O 1
ATOM 1136 N N . LEU A 1 140 ? -15.840 4.740 8.626 1.00 70.88 140 LEU A N 1
ATOM 1137 C CA . LEU A 1 140 ? -15.644 4.584 7.192 1.00 70.88 140 LEU A CA 1
ATOM 1138 C C . LEU A 1 140 ? -14.368 3.823 6.872 1.00 70.88 140 LEU A C 1
ATOM 1140 O O . LEU A 1 140 ? -14.417 3.037 5.951 1.00 70.88 140 LEU A O 1
ATOM 1144 N N . LEU A 1 141 ? -13.261 3.960 7.606 1.00 64.88 141 LEU A N 1
ATOM 1145 C CA . LEU A 1 141 ? -12.050 3.161 7.360 1.00 64.88 141 LEU A CA 1
ATOM 1146 C C . LEU A 1 141 ? -12.264 1.666 7.630 1.00 64.88 141 LEU A C 1
ATOM 1148 O O . LEU A 1 141 ? -11.689 0.834 6.931 1.00 64.88 141 LEU A O 1
ATOM 1152 N N . ARG A 1 142 ? -13.138 1.316 8.582 1.00 60.16 142 ARG A N 1
ATOM 1153 C CA . ARG A 1 142 ? -13.586 -0.068 8.801 1.00 60.16 142 ARG A CA 1
ATOM 1154 C C . ARG A 1 142 ? -14.340 -0.639 7.593 1.00 60.16 142 ARG A C 1
ATOM 1156 O O . ARG A 1 142 ? -14.134 -1.798 7.246 1.00 60.16 142 ARG A O 1
ATOM 1163 N N . HIS A 1 143 ? -15.243 0.142 7.000 1.00 54.81 143 HIS A N 1
ATOM 1164 C CA . HIS A 1 143 ? -16.091 -0.287 5.872 1.00 54.81 143 HIS A CA 1
ATOM 1165 C C . HIS A 1 143 ? -15.513 0.106 4.500 1.00 54.81 143 HIS A C 1
ATOM 1167 O O . HIS A 1 143 ? -16.057 -0.255 3.464 1.00 54.81 143 HIS A O 1
ATOM 1173 N N . ASN A 1 144 ? -14.412 0.854 4.528 1.00 49.47 144 ASN A N 1
ATOM 1174 C CA . ASN A 1 144 ? -13.694 1.525 3.456 1.00 49.47 144 ASN A CA 1
ATOM 1175 C C . ASN A 1 144 ? -14.615 2.057 2.340 1.00 49.47 144 ASN A C 1
ATOM 1177 O O . ASN A 1 144 ? -14.360 1.782 1.179 1.00 49.47 144 ASN A O 1
ATOM 1181 N N . ALA A 1 145 ? -15.718 2.745 2.674 1.00 44.22 145 ALA A N 1
ATOM 1182 C CA . ALA A 1 145 ? -16.757 3.129 1.707 1.00 44.22 145 ALA A CA 1
ATOM 1183 C C . ALA A 1 145 ? -16.363 4.365 0.875 1.00 44.22 145 ALA A C 1
ATOM 1185 O O . ALA A 1 145 ? -15.989 5.403 1.423 1.00 44.22 145 ALA A O 1
ATOM 1186 N N . ALA A 1 146 ? -16.493 4.264 -0.450 1.00 40.44 146 ALA A N 1
ATOM 1187 C CA . ALA A 1 146 ? -16.377 5.398 -1.360 1.00 40.44 146 ALA A CA 1
ATOM 1188 C C . ALA A 1 146 ? -17.700 6.178 -1.379 1.00 40.44 146 ALA A C 1
ATOM 1190 O O . ALA A 1 146 ? -18.721 5.658 -1.819 1.00 40.44 146 ALA A O 1
ATOM 1191 N N . LEU A 1 147 ? -17.689 7.425 -0.912 1.00 44.09 147 LEU A N 1
ATOM 1192 C CA . LEU A 1 147 ? -18.819 8.344 -1.045 1.00 44.09 147 LEU A CA 1
ATOM 1193 C C . LEU A 1 147 ? -18.325 9.667 -1.634 1.00 44.09 147 LEU A C 1
ATOM 1195 O O . LEU A 1 147 ? -17.390 10.281 -1.119 1.00 44.09 147 LEU A O 1
ATOM 1199 N N . ALA A 1 148 ? -18.951 10.079 -2.735 1.00 43.53 148 ALA A N 1
ATOM 1200 C CA . ALA A 1 148 ? -18.650 11.300 -3.467 1.00 43.53 148 ALA A CA 1
ATOM 1201 C C . ALA A 1 148 ? -19.660 12.396 -3.093 1.00 43.53 148 ALA A C 1
ATOM 1203 O O . ALA A 1 148 ? -20.773 12.396 -3.606 1.00 43.53 148 ALA A O 1
ATOM 1204 N N . ALA A 1 149 ? -19.277 13.315 -2.201 1.00 44.16 149 ALA A N 1
ATOM 1205 C CA . ALA A 1 149 ? -19.986 14.582 -1.965 1.00 44.16 149 ALA A CA 1
ATOM 1206 C C . ALA A 1 149 ? -19.115 15.559 -1.143 1.00 44.16 149 ALA A C 1
ATOM 1208 O O . ALA A 1 149 ? -19.343 15.751 0.046 1.00 44.16 149 ALA A O 1
ATOM 1209 N N . SER A 1 150 ? -18.057 16.094 -1.771 1.00 40.94 150 SER A N 1
ATOM 1210 C CA . SER A 1 150 ? -17.182 17.227 -1.371 1.00 40.94 150 SER A CA 1
ATOM 1211 C C . SER A 1 150 ? -15.812 17.031 -2.053 1.00 40.94 150 SER A C 1
ATOM 1213 O O . SER A 1 150 ? -15.411 15.876 -2.222 1.00 40.94 150 SER A O 1
ATOM 1215 N N . PRO A 1 151 ? -15.028 18.078 -2.403 1.00 54.62 151 PRO A N 1
ATOM 1216 C CA . PRO A 1 151 ? -13.621 17.882 -2.773 1.00 54.62 151 PRO A CA 1
ATOM 1217 C C . PRO A 1 151 ? -12.802 17.212 -1.648 1.00 54.62 151 PRO A C 1
ATOM 1219 O O . PRO A 1 151 ? -11.771 16.602 -1.927 1.00 54.62 151 PRO A O 1
ATOM 1222 N N . TYR A 1 152 ? -13.283 17.259 -0.395 1.00 53.31 152 TYR A N 1
ATOM 1223 C CA . TYR A 1 152 ? -12.764 16.494 0.743 1.00 53.31 152 TYR A CA 1
ATOM 1224 C C . TYR A 1 152 ? -13.906 15.989 1.643 1.00 53.31 152 TYR A C 1
ATOM 1226 O O . TYR A 1 152 ? -14.602 16.791 2.262 1.00 53.31 152 TYR A O 1
ATOM 1234 N N . LEU A 1 153 ? -14.070 14.668 1.775 1.00 61.25 153 LEU A N 1
ATOM 1235 C CA . LEU A 1 153 ? -15.106 14.053 2.627 1.00 61.25 153 LEU A CA 1
ATOM 1236 C C . LEU A 1 153 ? -14.989 14.458 4.111 1.00 61.25 153 LEU A C 1
ATOM 1238 O O . LEU A 1 153 ? -15.992 14.591 4.803 1.00 61.25 153 LEU A O 1
ATOM 1242 N N . PHE A 1 154 ? -13.761 14.684 4.588 1.00 66.06 154 PHE A N 1
ATOM 1243 C CA . PHE A 1 154 ? -13.481 15.139 5.947 1.00 66.06 154 PHE A CA 1
ATOM 1244 C C . PHE A 1 154 ? -12.600 16.385 5.930 1.00 66.06 154 PHE A C 1
ATOM 1246 O O . PHE A 1 154 ? -11.487 16.373 5.394 1.00 66.06 154 PHE A O 1
ATOM 1253 N N . THR A 1 155 ? -13.081 17.448 6.567 1.00 66.62 155 THR A N 1
ATOM 1254 C CA . THR A 1 155 ? -12.374 18.722 6.694 1.00 66.62 155 THR A CA 1
ATOM 1255 C C . THR A 1 155 ? -11.952 18.972 8.138 1.00 66.62 155 THR A C 1
ATOM 1257 O O . THR A 1 155 ? -12.594 18.546 9.099 1.00 66.62 155 THR A O 1
ATOM 1260 N N . SER A 1 156 ? -10.847 19.691 8.297 1.00 64.31 156 SER A N 1
ATOM 1261 C CA . SER A 1 156 ? -10.458 20.322 9.555 1.00 64.31 156 SER A CA 1
ATOM 1262 C C . SER A 1 156 ? -11.467 21.402 9.957 1.00 64.31 156 SER A C 1
ATOM 1264 O O . SER A 1 156 ? -12.270 21.859 9.143 1.00 64.31 156 SER A O 1
ATOM 1266 N N . TYR A 1 157 ? -11.366 21.889 11.195 1.00 62.09 157 TYR A N 1
ATOM 1267 C CA . TYR A 1 157 ? -12.195 22.999 11.678 1.00 62.09 157 TYR A CA 1
ATOM 1268 C C . TYR A 1 157 ? -12.030 24.300 10.867 1.00 62.09 157 TYR A C 1
ATOM 1270 O O . TYR A 1 157 ? -12.881 25.177 10.943 1.00 62.09 157 TYR A O 1
ATOM 1278 N N . ARG A 1 158 ? -10.942 24.434 10.091 1.00 62.22 158 ARG A N 1
ATOM 1279 C CA . ARG A 1 158 ? -10.680 25.570 9.188 1.00 62.22 158 ARG A CA 1
ATOM 1280 C C . ARG A 1 158 ? -11.210 25.347 7.763 1.00 62.22 158 ARG A C 1
ATOM 1282 O O . ARG A 1 158 ? -10.844 26.098 6.870 1.00 62.22 158 ARG A O 1
ATOM 1289 N N . GLY A 1 159 ? -11.970 24.278 7.514 1.00 59.91 159 GLY A N 1
ATOM 1290 C CA . GLY A 1 159 ? -12.492 23.929 6.183 1.00 59.91 159 GLY A CA 1
ATOM 1291 C C . GLY A 1 159 ? -11.471 23.300 5.223 1.00 59.91 159 GLY A C 1
ATOM 1292 O O . GLY A 1 159 ? -11.837 22.838 4.149 1.00 59.91 159 GLY A O 1
ATOM 1293 N N . ASN A 1 160 ? -10.196 23.213 5.610 1.00 65.69 160 ASN A N 1
ATOM 1294 C CA . ASN A 1 160 ? -9.143 22.581 4.809 1.00 65.69 160 ASN A CA 1
ATOM 1295 C C . ASN A 1 160 ? -9.129 21.058 4.975 1.00 65.69 160 ASN A C 1
ATOM 1297 O O . ASN A 1 160 ? -9.624 20.551 5.984 1.00 65.69 160 ASN A O 1
ATOM 1301 N N . ARG A 1 161 ? -8.479 20.337 4.048 1.00 69.00 161 ARG A N 1
ATOM 1302 C CA . ARG A 1 161 ? -8.214 18.890 4.171 1.00 69.00 161 ARG A CA 1
ATOM 1303 C C . ARG A 1 161 ? -7.641 18.541 5.549 1.00 69.00 161 ARG A C 1
ATOM 1305 O O . ARG A 1 161 ? -6.810 19.283 6.075 1.00 69.00 161 ARG A O 1
ATOM 1312 N N . LEU A 1 162 ? -8.060 17.413 6.118 1.00 74.56 162 LEU A N 1
ATOM 1313 C CA . LEU A 1 162 ? -7.406 16.895 7.317 1.00 74.56 162 LEU A CA 1
ATOM 1314 C C . LEU A 1 162 ? -5.942 16.564 7.018 1.00 74.56 162 LEU A C 1
ATOM 1316 O O . LEU A 1 162 ? -5.630 15.922 6.012 1.00 74.56 162 LEU A O 1
ATOM 1320 N N . ASP A 1 163 ? -5.050 17.001 7.902 1.00 80.69 163 ASP A N 1
ATOM 1321 C CA . ASP A 1 163 ? -3.644 16.637 7.821 1.00 80.69 163 ASP A CA 1
ATOM 1322 C C . ASP A 1 163 ? -3.463 15.157 8.177 1.00 80.69 163 ASP A C 1
ATOM 1324 O O . ASP A 1 163 ? -3.969 14.664 9.187 1.00 80.69 163 ASP A O 1
ATOM 1328 N N . VAL A 1 164 ? -2.714 14.440 7.341 1.00 73.94 164 VAL A N 1
ATOM 1329 C CA . VAL A 1 164 ? -2.454 13.010 7.544 1.00 73.94 164 VAL A CA 1
ATOM 1330 C C . VAL A 1 164 ? -1.657 12.798 8.832 1.00 73.94 164 VAL A C 1
ATOM 1332 O O . VAL A 1 164 ? -1.943 11.869 9.587 1.00 73.94 164 VAL A O 1
ATOM 1335 N N . GLY A 1 165 ? -0.705 13.686 9.134 1.00 78.06 165 GLY A N 1
ATOM 1336 C CA . GLY A 1 165 ? 0.046 13.651 10.387 1.00 78.06 165 GLY A CA 1
ATOM 1337 C C . GLY A 1 165 ? -0.861 13.800 11.609 1.00 78.06 165 GLY A C 1
ATOM 1338 O O . GLY A 1 165 ? -0.738 13.025 12.558 1.00 78.06 165 GLY A O 1
ATOM 1339 N N . ASP A 1 166 ? -1.808 14.739 11.573 1.00 80.94 166 ASP A N 1
ATOM 1340 C CA . ASP A 1 166 ? -2.808 14.936 12.629 1.00 80.94 166 ASP A CA 1
ATOM 1341 C C . ASP A 1 166 ? -3.723 13.730 12.810 1.00 80.94 166 ASP A C 1
ATOM 1343 O O . ASP A 1 166 ? -4.024 13.363 13.951 1.00 80.94 166 ASP A O 1
ATOM 1347 N N . ILE A 1 167 ? -4.132 13.084 11.715 1.00 83.06 167 ILE A N 1
ATOM 1348 C CA . ILE A 1 167 ? -4.928 11.855 11.774 1.00 83.06 167 ILE A CA 1
ATOM 1349 C C . ILE A 1 167 ? -4.148 10.763 12.514 1.00 83.06 167 ILE A C 1
ATOM 1351 O O . ILE A 1 167 ? -4.675 10.161 13.451 1.00 83.06 167 ILE A O 1
ATOM 1355 N N . HIS A 1 168 ? -2.881 10.540 12.148 1.00 84.56 168 HIS A N 1
ATOM 1356 C CA . HIS A 1 168 ? -2.028 9.551 12.813 1.00 84.56 168 HIS A CA 1
ATOM 1357 C C . HIS A 1 168 ? -1.798 9.885 14.292 1.00 84.56 168 HIS A C 1
ATOM 1359 O O . HIS A 1 168 ? -1.959 9.009 15.140 1.00 84.56 168 HIS A O 1
ATOM 1365 N N . ARG A 1 169 ? -1.478 11.145 14.623 1.00 87.31 169 ARG A N 1
ATOM 1366 C CA . ARG A 1 169 ? -1.303 11.597 16.016 1.00 87.31 169 ARG A CA 1
ATOM 1367 C C . ARG A 1 169 ? -2.565 11.371 16.844 1.00 87.31 169 ARG A C 1
ATOM 1369 O O . ARG A 1 169 ? -2.483 10.821 17.940 1.00 87.31 169 ARG A O 1
ATOM 1376 N N . THR A 1 170 ? -3.722 11.751 16.301 1.00 87.94 170 THR A N 1
ATOM 1377 C CA . THR A 1 170 ? -5.023 11.582 16.962 1.00 87.94 170 THR A CA 1
ATOM 1378 C C . THR A 1 170 ? -5.321 10.104 17.192 1.00 87.94 170 THR A C 1
ATOM 1380 O O . THR A 1 170 ? -5.643 9.705 18.308 1.00 87.94 170 THR A O 1
ATOM 1383 N N . PHE A 1 171 ? -5.137 9.270 16.168 1.00 89.62 171 PHE A N 1
ATOM 1384 C CA . PHE A 1 171 ? -5.326 7.829 16.276 1.00 89.62 171 PHE A CA 1
ATOM 1385 C C . PHE A 1 171 ? -4.403 7.196 17.335 1.00 89.62 171 PHE A C 1
ATOM 1387 O O . PHE A 1 171 ? -4.861 6.374 18.129 1.00 89.62 171 PHE A O 1
ATOM 1394 N N . TYR A 1 172 ? -3.125 7.591 17.407 1.00 91.06 172 TYR A N 1
ATOM 1395 C CA . TYR A 1 172 ? -2.204 7.073 18.425 1.00 91.06 172 TYR A CA 1
ATOM 1396 C C . TYR A 1 172 ? -2.579 7.523 19.838 1.00 91.06 172 TYR A C 1
ATOM 1398 O O . TYR A 1 172 ? -2.508 6.715 20.760 1.00 91.06 172 TYR A O 1
ATOM 1406 N N . ALA A 1 173 ? -3.014 8.772 20.018 1.00 89.25 173 ALA A N 1
ATOM 1407 C CA . ALA A 1 173 ? -3.490 9.262 21.310 1.00 89.25 173 ALA A CA 1
ATOM 1408 C C . ALA A 1 173 ? -4.732 8.490 21.790 1.00 89.25 173 ALA A C 1
ATOM 1410 O O . ALA A 1 173 ? -4.775 8.037 22.932 1.00 89.25 173 ALA A O 1
ATOM 1411 N N . LEU A 1 174 ? -5.706 8.270 20.901 1.00 90.06 174 LEU A N 1
ATOM 1412 C CA . LEU A 1 174 ? -6.903 7.489 21.215 1.00 90.06 174 LEU A CA 1
ATOM 1413 C C . LEU A 1 174 ? -6.574 6.025 21.501 1.00 90.06 174 LEU A C 1
ATOM 1415 O O . LEU A 1 174 ? -7.065 5.482 22.483 1.00 90.06 174 LEU A O 1
ATOM 1419 N N . SER A 1 175 ? -5.694 5.415 20.703 1.00 91.62 175 SER A N 1
ATOM 1420 C CA . SER A 1 175 ? -5.240 4.035 20.920 1.00 91.62 175 SER A CA 1
ATOM 1421 C C . SER A 1 175 ? -4.591 3.857 22.293 1.00 91.62 175 SER A C 1
ATOM 1423 O O . SER A 1 175 ? -4.836 2.849 22.948 1.00 91.62 175 SER A O 1
ATOM 1425 N N . ARG A 1 176 ? -3.808 4.842 22.759 1.00 92.44 176 ARG A N 1
ATOM 1426 C CA . ARG A 1 176 ? -3.240 4.832 24.117 1.00 92.44 176 ARG A CA 1
ATOM 1427 C C . ARG A 1 176 ? -4.314 4.945 25.190 1.00 92.44 176 ARG A C 1
ATOM 1429 O O . ARG A 1 176 ? -4.323 4.165 26.133 1.00 92.44 176 ARG A O 1
ATOM 1436 N N . ARG A 1 177 ? -5.262 5.867 25.010 1.00 91.31 177 ARG A N 1
ATOM 1437 C CA . ARG A 1 177 ? -6.378 6.073 25.943 1.00 91.31 177 ARG A CA 1
ATOM 1438 C C . ARG A 1 177 ? -7.216 4.808 26.147 1.00 91.31 177 ARG A C 1
ATOM 1440 O O . ARG A 1 177 ? -7.659 4.560 27.260 1.00 91.31 177 ARG A O 1
ATOM 1447 N N . ILE A 1 178 ? -7.432 4.014 25.097 1.00 91.69 178 ILE A N 1
ATOM 1448 C CA . ILE A 1 178 ? -8.201 2.762 25.188 1.00 91.69 178 ILE A CA 1
ATOM 1449 C C . ILE A 1 178 ? -7.333 1.530 25.491 1.00 91.69 178 ILE A C 1
ATOM 1451 O O . ILE A 1 178 ? -7.842 0.415 25.462 1.00 91.69 178 ILE A O 1
ATOM 1455 N N . GLY A 1 179 ? -6.038 1.697 25.769 1.00 91.38 179 GLY A N 1
ATOM 1456 C CA . GLY A 1 179 ? -5.141 0.594 26.131 1.00 91.38 179 GLY A CA 1
ATOM 1457 C C . GLY A 1 179 ? -4.698 -0.303 24.969 1.00 91.38 179 GLY A C 1
ATOM 1458 O O . GLY A 1 179 ? -4.091 -1.339 25.208 1.00 91.38 179 GLY A O 1
ATOM 1459 N N . LEU A 1 180 ? -4.950 0.084 23.712 1.00 90.56 180 LEU A N 1
ATOM 1460 C CA . LEU A 1 180 ? -4.394 -0.606 22.535 1.00 90.56 180 LEU A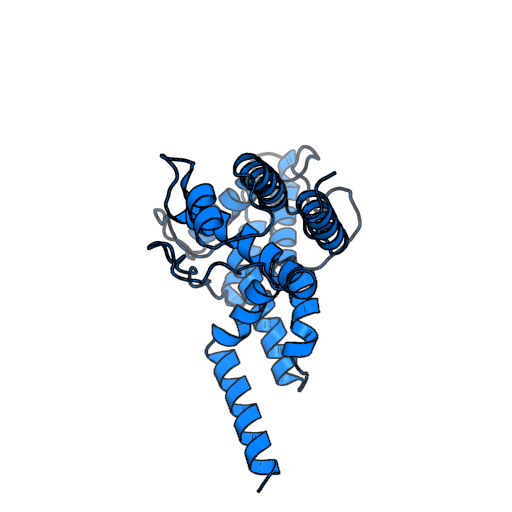 CA 1
ATOM 1461 C C . LEU A 1 180 ? -2.895 -0.342 22.344 1.00 90.56 180 LEU A C 1
ATOM 1463 O O . LEU A 1 180 ? -2.226 -1.048 21.591 1.00 90.56 180 LEU A O 1
ATOM 1467 N N . ARG A 1 181 ? -2.382 0.720 22.965 1.00 92.50 181 ARG A N 1
ATOM 1468 C CA . ARG A 1 181 ? -0.964 1.079 23.000 1.00 92.50 181 ARG A CA 1
ATOM 1469 C C . ARG A 1 181 ? -0.586 1.485 24.417 1.00 92.50 181 ARG A C 1
ATOM 1471 O O . ARG A 1 181 ? -1.340 2.212 25.060 1.00 92.50 181 ARG A O 1
ATOM 1478 N N . GLY A 1 182 ? 0.596 1.085 24.861 1.00 88.56 182 GLY A N 1
ATOM 1479 C CA . GLY A 1 182 ? 1.250 1.652 26.032 1.00 88.56 182 GLY A CA 1
ATOM 1480 C C . GLY A 1 182 ? 1.584 3.134 25.836 1.00 88.56 182 GLY A C 1
ATOM 1481 O O . GLY A 1 182 ? 1.660 3.642 24.711 1.00 88.56 182 GLY A O 1
ATOM 1482 N N . ILE A 1 183 ? 1.783 3.845 26.947 1.00 84.25 183 ILE A N 1
ATOM 1483 C CA . ILE A 1 183 ? 2.073 5.288 26.954 1.00 84.25 183 ILE A CA 1
ATOM 1484 C C . ILE A 1 183 ? 3.326 5.589 26.114 1.00 84.25 183 ILE A C 1
ATOM 1486 O O . ILE A 1 183 ? 3.270 6.443 25.224 1.00 84.25 183 ILE A O 1
ATOM 1490 N N . ASP A 1 184 ? 4.376 4.785 26.281 1.00 86.94 184 ASP A N 1
ATOM 1491 C CA . ASP A 1 184 ? 5.679 4.960 25.623 1.00 86.94 184 ASP A CA 1
ATOM 1492 C C . ASP A 1 184 ? 5.886 4.056 24.397 1.00 86.94 184 ASP A C 1
ATOM 1494 O O . ASP A 1 184 ? 6.979 3.978 23.831 1.00 86.94 184 ASP A O 1
ATOM 1498 N N . ASP A 1 185 ? 4.825 3.388 23.935 1.00 86.06 185 ASP A N 1
ATOM 1499 C CA . ASP A 1 185 ? 4.919 2.476 22.802 1.00 86.06 185 ASP A CA 1
ATOM 1500 C C . ASP A 1 185 ? 5.273 3.224 21.512 1.00 86.06 185 ASP A C 1
ATOM 1502 O O . ASP A 1 185 ? 4.497 4.030 20.973 1.00 86.06 185 ASP A O 1
ATOM 1506 N N . SER A 1 186 ? 6.442 2.882 20.971 1.00 80.81 186 SER A N 1
ATOM 1507 C CA . SER A 1 186 ? 6.911 3.309 19.649 1.00 80.81 186 SER A CA 1
ATOM 1508 C C . SER A 1 186 ? 6.281 2.493 18.511 1.00 80.81 186 SER A C 1
ATOM 1510 O O . SER A 1 186 ? 6.159 2.975 17.384 1.00 80.81 186 SER A O 1
ATOM 1512 N N . HIS A 1 187 ? 5.812 1.278 18.806 1.00 79.94 187 HIS A N 1
ATOM 1513 C CA . HIS A 1 187 ? 5.206 0.335 17.863 1.00 79.94 187 HIS A CA 1
ATOM 1514 C C . HIS A 1 187 ? 3.871 -0.182 18.409 1.00 79.94 187 HIS A C 1
ATOM 1516 O O . HIS A 1 187 ? 3.631 -0.127 19.604 1.00 79.94 187 HIS A O 1
ATOM 1522 N N . GLY A 1 188 ? 2.966 -0.626 17.539 1.00 85.31 188 GLY A N 1
ATOM 1523 C CA . GLY A 1 188 ? 1.638 -1.091 17.954 1.00 85.31 188 GLY A CA 1
ATOM 1524 C C . GLY A 1 188 ? 0.608 -0.997 16.828 1.00 85.31 188 GLY A C 1
ATOM 1525 O O . GLY A 1 188 ? 1.002 -0.739 15.684 1.00 85.31 188 GLY A O 1
ATOM 1526 N N . PRO A 1 189 ? -0.695 -1.128 17.136 1.00 88.75 189 PRO A N 1
ATOM 1527 C CA . PRO A 1 189 ? -1.776 -1.084 16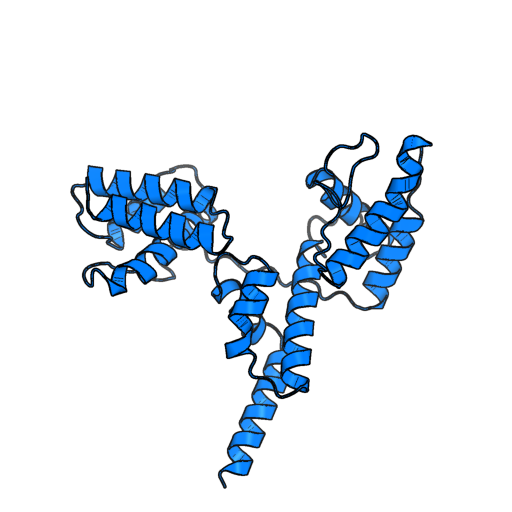.152 1.00 88.75 189 PRO A CA 1
ATOM 1528 C C . PRO A 1 189 ? -1.754 0.215 15.347 1.00 88.75 189 PRO A C 1
ATOM 1530 O O . PRO A 1 189 ? -1.600 1.298 15.919 1.00 88.75 189 PRO A O 1
ATOM 1533 N N . ARG A 1 190 ? -1.855 0.138 14.022 1.00 86.62 190 ARG A N 1
ATOM 1534 C CA . ARG A 1 190 ? -1.800 1.291 13.111 1.00 86.62 190 ARG A CA 1
ATOM 1535 C C . ARG A 1 190 ? -3.147 1.494 12.447 1.00 86.62 190 ARG A C 1
ATOM 1537 O O . ARG A 1 190 ? -3.823 0.538 12.097 1.00 86.62 190 ARG A O 1
ATOM 1544 N N . LEU A 1 191 ? -3.449 2.741 12.099 1.00 82.31 191 LEU A N 1
ATOM 1545 C CA . LEU A 1 191 ? -4.631 3.057 11.298 1.00 82.31 191 LEU A CA 1
ATOM 1546 C C . LEU A 1 191 ? -4.672 2.266 9.973 1.00 82.31 191 LEU A C 1
ATOM 1548 O O . LEU A 1 191 ? -5.733 1.848 9.526 1.00 82.31 191 LEU A O 1
ATOM 1552 N N . HIS A 1 192 ? -3.505 1.992 9.376 1.00 81.38 192 HIS A N 1
ATOM 1553 C CA . HIS A 1 192 ? -3.393 1.151 8.180 1.00 81.38 192 HIS A CA 1
ATOM 1554 C C . HIS A 1 192 ? -3.762 -0.323 8.427 1.00 81.38 192 HIS A C 1
ATOM 1556 O O . HIS A 1 192 ? -4.179 -1.007 7.499 1.00 81.38 192 HIS A O 1
ATOM 1562 N N . ASP A 1 193 ? -3.667 -0.821 9.661 1.00 82.31 193 ASP A N 1
ATOM 1563 C CA . ASP A 1 193 ? -4.042 -2.198 9.988 1.00 82.31 193 ASP A CA 1
ATOM 1564 C C . ASP A 1 193 ? -5.567 -2.409 9.884 1.00 82.31 193 ASP A C 1
ATOM 1566 O O . ASP A 1 193 ? -6.011 -3.509 9.574 1.00 82.31 193 ASP A O 1
ATOM 1570 N N . MET A 1 194 ? -6.385 -1.349 9.976 1.00 78.19 194 MET A N 1
ATOM 1571 C CA . MET A 1 194 ? -7.827 -1.436 9.680 1.00 78.19 194 MET A CA 1
ATOM 1572 C C . MET A 1 194 ? -8.100 -1.840 8.230 1.00 78.19 194 MET A C 1
ATOM 1574 O O . MET A 1 194 ? -9.029 -2.593 7.942 1.00 78.19 194 MET A O 1
ATOM 1578 N N . ARG A 1 195 ? -7.252 -1.381 7.308 1.00 75.75 195 ARG A N 1
ATOM 1579 C CA . ARG A 1 195 ? -7.330 -1.755 5.898 1.00 75.75 195 ARG A CA 1
ATOM 1580 C C . ARG A 1 195 ? -6.929 -3.212 5.676 1.00 75.75 195 ARG A C 1
ATOM 1582 O O . ARG A 1 195 ? -7.510 -3.862 4.810 1.00 75.75 195 ARG A O 1
ATOM 1589 N N . HIS A 1 196 ? -5.995 -3.727 6.478 1.00 74.56 196 HIS A N 1
ATOM 1590 C CA . HIS A 1 196 ? -5.695 -5.157 6.497 1.00 74.56 196 HIS A CA 1
ATOM 1591 C C . HIS A 1 196 ? -6.911 -5.965 6.970 1.00 74.56 196 HIS A C 1
ATOM 1593 O O . HIS A 1 196 ? -7.296 -6.910 6.292 1.00 74.56 196 HIS A O 1
ATOM 1599 N N . VAL A 1 197 ? -7.564 -5.551 8.063 1.00 76.44 197 VAL A N 1
ATOM 1600 C CA . VAL A 1 197 ? -8.783 -6.208 8.574 1.00 76.44 197 VAL A CA 1
ATOM 1601 C C . VAL A 1 197 ? -9.897 -6.226 7.524 1.00 76.44 197 VAL A C 1
ATOM 1603 O O . VAL A 1 197 ? -10.518 -7.263 7.305 1.00 76.44 197 VAL A O 1
ATOM 1606 N N . PHE A 1 198 ? -10.132 -5.109 6.831 1.00 77.88 198 PHE A N 1
ATOM 1607 C CA . PHE A 1 198 ? -11.107 -5.048 5.739 1.00 77.88 198 PHE A CA 1
ATOM 1608 C C . PHE A 1 198 ? -10.788 -6.048 4.617 1.00 77.88 198 PHE A C 1
ATOM 1610 O O . PHE A 1 198 ? -11.674 -6.788 4.183 1.00 77.88 198 PHE A O 1
ATOM 1617 N N . ALA A 1 199 ? -9.534 -6.092 4.159 1.00 75.50 199 ALA A N 1
ATOM 1618 C CA . ALA A 1 199 ? -9.122 -6.988 3.084 1.00 75.50 199 ALA A CA 1
ATOM 1619 C C . ALA A 1 199 ? -9.268 -8.464 3.486 1.00 75.50 199 ALA A C 1
ATOM 1621 O O . ALA A 1 199 ? -9.873 -9.233 2.743 1.00 75.50 199 ALA A O 1
ATOM 1622 N N . THR A 1 200 ? -8.800 -8.840 4.681 1.00 75.25 200 THR A N 1
ATOM 1623 C CA . THR A 1 200 ? -8.928 -10.210 5.201 1.00 75.25 200 THR A CA 1
ATOM 1624 C C . THR A 1 200 ? -10.394 -10.619 5.353 1.00 75.25 200 THR A C 1
ATOM 1626 O O . THR A 1 200 ? -10.774 -11.687 4.885 1.00 75.25 200 THR A O 1
ATOM 1629 N N . ASN A 1 201 ? -11.247 -9.756 5.916 1.00 77.06 201 ASN A N 1
ATOM 1630 C CA . ASN A 1 201 ? -12.679 -10.043 6.060 1.00 77.06 201 ASN A CA 1
ATOM 1631 C C . ASN A 1 201 ? -13.396 -10.161 4.710 1.00 77.06 201 ASN A C 1
ATOM 1633 O O . ASN A 1 201 ? -14.315 -10.963 4.572 1.00 77.06 201 ASN A O 1
ATOM 1637 N N . THR A 1 202 ? -12.998 -9.364 3.716 1.00 76.31 202 THR A N 1
ATOM 1638 C CA . THR A 1 202 ? -13.565 -9.440 2.362 1.00 76.31 202 THR A CA 1
ATOM 1639 C C . THR A 1 202 ? -13.216 -10.772 1.708 1.00 76.31 202 THR A C 1
ATOM 1641 O O . THR A 1 202 ? -14.104 -11.449 1.198 1.00 76.31 202 THR A O 1
ATOM 1644 N N . LEU A 1 203 ? -11.950 -11.186 1.794 1.00 72.62 203 LEU A N 1
ATOM 1645 C CA . LEU A 1 203 ? -11.510 -12.485 1.287 1.00 72.62 203 LEU A CA 1
ATOM 1646 C C . LEU A 1 203 ? -12.216 -13.632 2.009 1.00 72.62 203 LEU A C 1
ATOM 1648 O O . LEU A 1 203 ? -12.724 -14.527 1.344 1.00 72.62 203 LEU A O 1
ATOM 1652 N N . LEU A 1 204 ? -12.326 -13.574 3.340 1.00 74.00 204 LEU A N 1
ATOM 1653 C CA . LEU A 1 204 ? -13.027 -14.592 4.125 1.00 74.00 204 LEU A CA 1
ATOM 1654 C C . LEU A 1 204 ? -14.494 -14.720 3.694 1.00 74.00 204 LEU A C 1
ATOM 1656 O O . LEU A 1 204 ? -14.980 -15.828 3.501 1.00 74.00 204 LEU A O 1
ATOM 1660 N N . ARG A 1 205 ? -15.187 -13.596 3.469 1.00 78.81 205 ARG A N 1
ATOM 1661 C CA . ARG A 1 205 ? -16.569 -13.594 2.962 1.00 78.81 205 ARG A CA 1
ATOM 1662 C C . ARG A 1 205 ? -16.680 -14.203 1.569 1.00 78.81 205 ARG A C 1
ATOM 1664 O O . ARG A 1 205 ? -17.615 -14.952 1.324 1.00 78.81 205 ARG A O 1
ATOM 1671 N N . TRP A 1 206 ? -15.751 -13.903 0.663 1.00 77.12 206 TRP A N 1
ATOM 1672 C CA . TRP A 1 206 ? -15.726 -14.521 -0.668 1.00 77.12 206 TRP A CA 1
ATOM 1673 C C . TRP A 1 206 ? -15.480 -16.022 -0.593 1.00 77.12 206 TRP A C 1
ATOM 1675 O O . TRP A 1 206 ? -16.113 -16.785 -1.320 1.00 77.12 206 TRP A O 1
ATOM 1685 N N . TYR A 1 207 ? -14.607 -16.450 0.319 1.00 70.38 207 TYR A N 1
ATOM 1686 C CA . TYR A 1 207 ? -14.381 -17.861 0.573 1.00 70.38 207 TYR A CA 1
ATOM 1687 C C . TYR A 1 207 ? -15.643 -18.563 1.105 1.00 70.38 207 TYR A C 1
ATOM 1689 O O . TYR A 1 207 ? -16.050 -19.583 0.550 1.00 70.38 207 TYR A O 1
ATOM 1697 N N . GLN A 1 208 ? -16.298 -17.984 2.112 1.00 74.38 208 GLN A N 1
ATOM 1698 C CA . GLN A 1 208 ? -17.539 -18.507 2.696 1.00 74.38 208 GLN A CA 1
ATOM 1699 C C . GLN A 1 208 ? -18.712 -18.514 1.707 1.00 74.38 208 GLN A C 1
ATOM 1701 O O . GLN A 1 208 ? -19.568 -19.384 1.783 1.00 74.38 208 GLN A O 1
ATOM 1706 N N . ALA A 1 209 ? -18.748 -17.565 0.770 1.00 77.44 209 ALA A N 1
ATOM 1707 C CA . ALA A 1 209 ? -19.769 -17.467 -0.273 1.00 77.44 209 ALA A CA 1
ATOM 1708 C C . ALA A 1 209 ? -19.435 -18.277 -1.542 1.00 77.44 209 ALA A C 1
ATOM 1710 O O . ALA A 1 209 ? -19.998 -18.003 -2.599 1.00 77.44 209 ALA A O 1
ATOM 1711 N N . GLU A 1 210 ? -18.478 -19.209 -1.468 1.00 75.50 210 GLU A N 1
ATOM 1712 C CA . GLU A 1 210 ? -18.081 -20.090 -2.582 1.00 75.50 210 GLU A CA 1
ATOM 1713 C C . GLU A 1 210 ? -17.583 -19.366 -3.853 1.00 75.50 210 GLU A C 1
ATOM 1715 O O . GLU A 1 210 ? -17.441 -19.957 -4.920 1.00 75.50 210 GLU A O 1
ATOM 1720 N N . GLN A 1 211 ? -17.216 -18.087 -3.745 1.00 70.50 211 GLN A N 1
ATOM 1721 C CA . GLN A 1 211 ? -16.644 -17.319 -4.855 1.00 70.50 211 GLN A CA 1
ATOM 1722 C C . GLN A 1 211 ? -15.165 -17.658 -5.064 1.00 70.50 211 GLN A C 1
ATOM 1724 O O . GLN A 1 211 ? -14.516 -18.166 -4.153 1.00 70.50 211 GLN A O 1
ATOM 1729 N N . ASP A 1 212 ? -14.608 -17.360 -6.241 1.00 67.19 212 ASP A N 1
ATOM 1730 C CA . ASP A 1 212 ? -13.179 -17.533 -6.547 1.00 67.19 212 ASP A CA 1
ATOM 1731 C C . ASP A 1 212 ? -12.385 -16.258 -6.191 1.00 67.19 212 ASP A C 1
ATOM 1733 O O . ASP A 1 212 ? -12.438 -15.271 -6.938 1.00 67.19 212 ASP A O 1
ATOM 1737 N N . PRO A 1 213 ? -11.637 -16.235 -5.069 1.00 64.62 213 PRO A N 1
ATOM 1738 C CA . PRO A 1 213 ? -10.946 -15.032 -4.628 1.00 64.62 213 PRO A CA 1
ATOM 1739 C C . PRO A 1 213 ? -9.819 -14.630 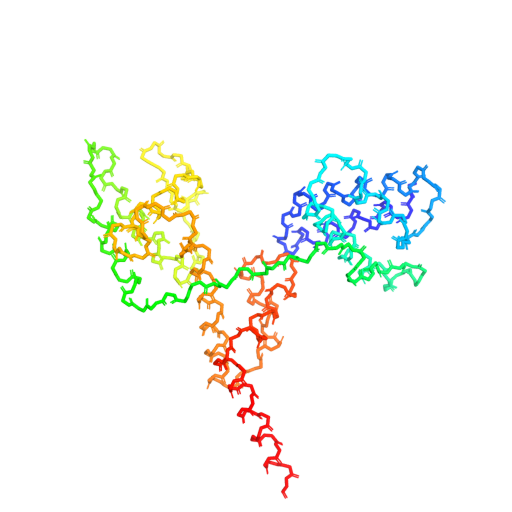-5.577 1.00 64.62 213 PRO A C 1
ATOM 1741 O O . PRO A 1 213 ? -9.540 -13.439 -5.684 1.00 64.62 213 PRO A O 1
ATOM 1744 N N . GLU A 1 214 ? -9.201 -15.564 -6.311 1.00 58.91 214 GLU A N 1
ATOM 1745 C CA . GLU A 1 214 ? -8.128 -15.237 -7.257 1.00 58.91 214 GLU A CA 1
ATOM 1746 C C . GLU A 1 214 ? -8.635 -14.395 -8.429 1.00 58.91 214 GLU A C 1
ATOM 1748 O O . GLU A 1 214 ? -7.963 -13.456 -8.862 1.00 58.91 214 GLU A O 1
ATOM 1753 N N . ARG A 1 215 ? -9.860 -14.664 -8.890 1.00 62.72 215 ARG A N 1
ATOM 1754 C CA . ARG A 1 215 ? -10.521 -13.872 -9.938 1.00 62.72 215 ARG A CA 1
ATOM 1755 C C . ARG A 1 215 ? -10.983 -12.502 -9.448 1.00 62.72 215 ARG A C 1
ATOM 1757 O O . ARG A 1 215 ? -11.018 -11.555 -10.229 1.00 62.72 215 ARG A O 1
ATOM 1764 N N . LEU A 1 216 ? -11.319 -12.383 -8.165 1.00 63.75 216 LEU A N 1
ATOM 1765 C CA . LEU A 1 216 ? -11.811 -11.143 -7.553 1.00 63.75 216 LEU A CA 1
ATOM 1766 C C . LEU A 1 216 ? -10.689 -10.280 -6.947 1.00 63.75 216 LEU A C 1
ATOM 1768 O O . LEU A 1 216 ? -10.877 -9.089 -6.686 1.00 63.75 216 LEU A O 1
ATOM 1772 N N . LEU A 1 217 ? -9.493 -10.844 -6.769 1.00 62.91 217 LEU A N 1
ATOM 1773 C CA . LEU A 1 217 ? -8.314 -10.164 -6.236 1.00 62.91 217 LEU A CA 1
ATOM 1774 C C . LEU A 1 217 ? -7.956 -8.855 -6.961 1.00 62.91 217 LEU A C 1
ATOM 1776 O O . LEU A 1 217 ? -7.613 -7.894 -6.266 1.00 62.91 217 LEU A O 1
ATOM 1780 N N . PRO A 1 218 ? -8.027 -8.749 -8.305 1.00 57.72 218 PRO A N 1
ATOM 1781 C CA . PRO A 1 218 ? -7.799 -7.482 -8.996 1.00 57.72 218 PRO A CA 1
ATOM 1782 C C . PRO A 1 218 ? -8.777 -6.386 -8.557 1.00 57.72 218 PRO A C 1
ATOM 1784 O O . PRO A 1 218 ? -8.363 -5.243 -8.378 1.00 57.72 218 PRO A O 1
ATOM 1787 N N . ILE A 1 219 ? -10.043 -6.734 -8.295 1.00 64.69 219 ILE A N 1
ATOM 1788 C CA . ILE A 1 219 ? -11.072 -5.795 -7.825 1.00 64.69 219 ILE A CA 1
ATOM 1789 C C . ILE A 1 219 ? -10.717 -5.297 -6.423 1.00 64.69 219 ILE A C 1
ATOM 1791 O O . ILE A 1 219 ? -10.671 -4.089 -6.191 1.00 64.69 219 ILE A O 1
ATOM 1795 N N . LEU A 1 220 ? -10.376 -6.209 -5.504 1.00 64.25 220 LEU A N 1
ATOM 1796 C CA . LEU A 1 220 ? -9.930 -5.838 -4.158 1.00 64.25 220 LEU A CA 1
ATOM 1797 C C . LEU A 1 220 ? -8.646 -5.002 -4.201 1.00 64.25 220 LEU A C 1
ATOM 1799 O O . LEU A 1 220 ? -8.514 -4.027 -3.469 1.00 64.25 220 LEU A O 1
ATOM 1803 N N . SER A 1 221 ? -7.708 -5.340 -5.086 1.00 60.69 221 SER A N 1
ATOM 1804 C CA . SER A 1 221 ? -6.462 -4.597 -5.276 1.00 60.69 221 SER A CA 1
ATOM 1805 C C . SER A 1 221 ? -6.716 -3.157 -5.714 1.00 60.69 221 SER A C 1
ATOM 1807 O O . SER A 1 221 ? -6.100 -2.240 -5.168 1.00 60.69 221 SER A O 1
ATOM 1809 N N . THR A 1 222 ? -7.630 -2.952 -6.664 1.00 57.03 222 THR A N 1
ATOM 1810 C CA . THR A 1 222 ? -8.053 -1.625 -7.127 1.00 57.03 222 THR A CA 1
ATOM 1811 C C . THR A 1 222 ? -8.779 -0.863 -6.026 1.00 57.03 222 THR A C 1
ATOM 1813 O O . THR A 1 222 ? -8.469 0.300 -5.791 1.00 57.03 222 THR A O 1
ATOM 1816 N N . TYR A 1 223 ? -9.669 -1.528 -5.287 1.00 61.34 223 TYR A N 1
ATOM 1817 C CA . TYR A 1 223 ? -10.414 -0.929 -4.178 1.00 61.34 223 TYR A CA 1
ATOM 1818 C C . TYR A 1 223 ? -9.503 -0.478 -3.029 1.00 61.34 223 TYR A C 1
ATOM 1820 O O . TYR A 1 223 ? -9.671 0.587 -2.440 1.00 61.34 223 TYR A O 1
ATOM 1828 N N . LEU A 1 224 ? -8.473 -1.271 -2.736 1.00 64.50 224 LEU A N 1
ATOM 1829 C CA . LEU A 1 224 ? -7.408 -0.887 -1.824 1.00 64.50 224 LEU A CA 1
ATOM 1830 C C . LEU A 1 224 ? -6.532 0.207 -2.474 1.00 64.50 224 LEU A C 1
ATOM 1832 O O . LEU A 1 224 ? -5.990 1.072 -1.794 1.00 64.50 224 LEU A O 1
ATOM 1836 N N . GLY A 1 225 ? -6.371 0.242 -3.790 1.00 59.84 225 GLY A N 1
ATOM 1837 C CA . GLY A 1 225 ? -5.422 1.137 -4.456 1.00 59.84 225 GLY A CA 1
ATOM 1838 C C . GLY A 1 225 ? -3.981 0.648 -4.293 1.00 59.84 225 GLY A C 1
ATOM 1839 O O . GLY A 1 225 ? -3.054 1.440 -4.109 1.00 59.84 225 GLY A O 1
ATOM 1840 N N . HIS A 1 226 ? -3.785 -0.673 -4.275 1.00 62.16 226 HIS A N 1
ATOM 1841 C CA . HIS A 1 226 ? -2.463 -1.291 -4.260 1.00 62.16 226 HIS A CA 1
ATOM 1842 C C . HIS A 1 226 ? -1.789 -1.168 -5.612 1.00 62.16 226 HIS A C 1
ATOM 1844 O O . HIS A 1 226 ? -2.291 -1.704 -6.592 1.00 62.16 226 HIS A O 1
ATOM 1850 N N . ALA A 1 227 ? -0.603 -0.553 -5.636 1.00 49.41 227 ALA A N 1
ATOM 1851 C CA . ALA A 1 227 ? 0.199 -0.434 -6.847 1.00 49.41 227 ALA A CA 1
ATOM 1852 C C . ALA A 1 227 ? 0.481 -1.795 -7.500 1.00 49.41 227 ALA A C 1
ATOM 1854 O O . ALA A 1 227 ? 0.584 -1.864 -8.718 1.00 49.41 227 ALA A O 1
ATOM 1855 N N . HIS A 1 228 ? 0.590 -2.885 -6.742 1.00 50.16 228 HIS A N 1
ATOM 1856 C CA . HIS A 1 228 ? 0.751 -4.219 -7.308 1.00 50.16 228 HIS A CA 1
ATOM 1857 C C . HIS A 1 228 ? -0.310 -5.173 -6.763 1.00 50.16 228 HIS A C 1
ATOM 1859 O O . HIS A 1 228 ? -0.516 -5.246 -5.558 1.00 50.16 228 HIS A O 1
ATOM 1865 N N . VAL A 1 229 ? -0.916 -5.981 -7.639 1.00 47.56 229 VAL A N 1
ATOM 1866 C CA . VAL A 1 229 ? -1.842 -7.059 -7.231 1.00 47.56 229 VAL A CA 1
ATOM 1867 C C . VAL A 1 229 ? -1.160 -8.046 -6.277 1.00 47.56 229 VAL A C 1
ATOM 1869 O O . VAL A 1 229 ? -1.800 -8.555 -5.363 1.00 47.56 229 VAL A O 1
ATOM 1872 N N . ALA A 1 230 ? 0.160 -8.222 -6.400 1.00 50.50 230 ALA A N 1
ATOM 1873 C CA . ALA A 1 230 ? 0.983 -8.997 -5.470 1.00 50.50 230 ALA A CA 1
ATOM 1874 C C . ALA A 1 230 ? 0.914 -8.491 -4.011 1.00 50.50 230 ALA A C 1
ATOM 1876 O O . ALA A 1 230 ? 1.051 -9.275 -3.073 1.00 50.50 230 ALA A O 1
ATOM 1877 N N . ASP A 1 231 ? 0.655 -7.195 -3.792 1.00 53.69 231 ASP A N 1
ATOM 1878 C CA . ASP A 1 231 ? 0.445 -6.651 -2.446 1.00 53.69 231 ASP A CA 1
ATOM 1879 C C . ASP A 1 231 ? -0.871 -7.142 -1.832 1.00 53.69 231 ASP A C 1
ATOM 1881 O O . ASP A 1 231 ? -0.963 -7.265 -0.611 1.00 53.69 231 ASP A O 1
ATOM 1885 N N . THR A 1 232 ? -1.850 -7.474 -2.680 1.00 52.06 232 THR A N 1
ATOM 1886 C CA . THR A 1 232 ? -3.151 -8.050 -2.315 1.00 52.06 232 THR A CA 1
ATOM 1887 C C . THR A 1 232 ? -3.103 -9.580 -2.239 1.00 52.06 232 THR A C 1
ATOM 1889 O O . THR A 1 232 ? -3.672 -10.149 -1.315 1.00 52.06 232 THR A O 1
ATOM 1892 N N . GLN A 1 233 ? -2.371 -10.260 -3.131 1.00 51.06 233 GLN A N 1
ATOM 1893 C CA . GLN A 1 233 ? -2.158 -11.720 -3.066 1.00 51.06 233 GLN A CA 1
ATOM 1894 C C . GLN A 1 233 ? -1.541 -12.162 -1.736 1.00 51.06 233 GLN A C 1
ATOM 1896 O O . GLN A 1 233 ? -1.838 -13.247 -1.247 1.00 51.06 233 GLN A O 1
ATOM 1901 N N . TRP A 1 234 ? -0.745 -11.297 -1.101 1.00 58.06 234 TRP A N 1
ATOM 1902 C CA . TRP A 1 234 ? -0.200 -11.560 0.228 1.00 58.06 234 TRP A CA 1
ATOM 1903 C C . TRP A 1 234 ? -1.266 -11.928 1.266 1.00 58.06 234 TRP A C 1
ATOM 1905 O O . TRP A 1 234 ? -0.997 -12.789 2.100 1.00 58.06 234 TRP A O 1
ATOM 1915 N N . TYR A 1 235 ? -2.464 -11.332 1.207 1.00 61.41 235 TYR A N 1
ATOM 1916 C CA . TYR A 1 235 ? -3.526 -11.644 2.164 1.00 61.41 235 TYR A CA 1
ATOM 1917 C C . TYR A 1 235 ? -3.914 -13.126 2.146 1.00 61.41 235 TYR A C 1
ATOM 1919 O O . TYR A 1 235 ? -4.103 -13.692 3.216 1.00 61.41 235 TYR A O 1
ATOM 1927 N N . LEU A 1 236 ? -3.936 -13.766 0.970 1.00 54.53 236 LEU A N 1
ATOM 1928 C CA . LEU A 1 236 ? -4.240 -15.197 0.827 1.00 54.53 236 LEU A CA 1
ATOM 1929 C C . LEU A 1 236 ? -3.202 -16.089 1.525 1.00 54.53 236 LEU A C 1
ATOM 1931 O O . LEU A 1 236 ? -3.538 -17.135 2.061 1.00 54.53 236 LEU A O 1
ATOM 1935 N N . SER A 1 237 ? -1.940 -15.655 1.550 1.00 49.28 237 SER A N 1
ATOM 1936 C CA . SER A 1 237 ? -0.823 -16.410 2.137 1.00 49.28 237 SER A CA 1
ATOM 1937 C C . SER A 1 237 ? -0.549 -16.115 3.618 1.00 49.28 237 SER A C 1
ATOM 1939 O O . SER A 1 237 ? 0.259 -16.804 4.235 1.00 49.28 237 SER A O 1
ATOM 1941 N N . ALA A 1 238 ? -1.144 -15.057 4.181 1.00 49.62 238 ALA A N 1
ATOM 1942 C CA . ALA A 1 238 ? -0.692 -14.471 5.448 1.00 49.62 238 ALA A CA 1
ATOM 1943 C C . ALA A 1 238 ? -1.642 -14.660 6.641 1.00 49.62 238 ALA A C 1
ATOM 1945 O O . ALA A 1 238 ? -1.235 -14.375 7.768 1.00 49.62 238 ALA A O 1
ATOM 1946 N N . SER A 1 239 ? -2.880 -15.108 6.419 1.00 57.88 239 SER A N 1
ATOM 1947 C CA . SER A 1 239 ? -3.857 -15.379 7.482 1.00 57.88 239 SER A CA 1
ATOM 1948 C C . SER A 1 239 ? -4.045 -16.893 7.627 1.00 57.88 239 SER A C 1
ATOM 1950 O O . SER A 1 239 ? -4.427 -17.539 6.649 1.00 57.88 239 SER A O 1
ATOM 1952 N N . PRO A 1 240 ? -3.782 -17.468 8.817 1.00 57.31 240 PRO A N 1
ATOM 1953 C CA . PRO A 1 240 ? -4.078 -18.869 9.109 1.00 57.31 240 PRO A CA 1
ATOM 1954 C C . PRO A 1 240 ? -5.532 -19.236 8.802 1.00 57.31 240 PRO A C 1
ATOM 1956 O O . PRO A 1 240 ? -5.791 -20.304 8.272 1.00 57.31 240 PRO A O 1
ATOM 1959 N N . GLU A 1 241 ? -6.469 -18.323 9.051 1.00 58.91 241 GLU A N 1
ATOM 1960 C CA . GLU A 1 241 ? -7.898 -18.517 8.805 1.00 58.91 241 GLU A CA 1
ATOM 1961 C C . GLU A 1 241 ? -8.215 -18.650 7.308 1.00 58.91 241 GLU A C 1
ATOM 1963 O O . GLU A 1 241 ? -9.003 -19.508 6.913 1.00 58.91 241 GLU A O 1
ATOM 1968 N N . LEU A 1 242 ? -7.566 -17.843 6.458 1.00 58.25 242 LEU A N 1
ATOM 1969 C CA . LEU A 1 242 ? -7.683 -17.971 5.001 1.00 58.25 242 LEU A CA 1
ATOM 1970 C C . LEU A 1 242 ? -6.999 -19.242 4.484 1.00 58.25 242 LEU A C 1
ATOM 1972 O O . LEU A 1 242 ? -7.497 -19.850 3.541 1.00 58.25 242 LEU A O 1
ATOM 1976 N N . MET A 1 243 ? -5.898 -19.665 5.113 1.00 55.41 243 MET A N 1
ATOM 1977 C CA . MET A 1 243 ? -5.225 -20.922 4.779 1.00 55.41 243 MET A CA 1
ATOM 1978 C C . MET A 1 243 ? -6.098 -22.136 5.120 1.00 55.41 243 MET A C 1
ATOM 1980 O O . MET A 1 243 ? -6.216 -23.040 4.299 1.00 55.41 243 MET A O 1
ATOM 1984 N N . THR A 1 244 ? -6.760 -22.135 6.280 1.00 60.16 244 THR A N 1
ATOM 1985 C CA . THR A 1 244 ? -7.699 -23.191 6.688 1.00 60.16 244 THR A CA 1
ATOM 1986 C C . THR A 1 244 ? -8.866 -23.310 5.711 1.00 60.16 244 THR A C 1
ATOM 1988 O O . THR A 1 244 ? -9.212 -24.409 5.290 1.00 60.16 244 THR A O 1
ATOM 1991 N N . GLU A 1 245 ? -9.453 -22.190 5.289 1.00 60.03 245 GLU A N 1
ATOM 1992 C CA . GLU A 1 245 ? -10.572 -22.216 4.342 1.00 60.03 245 GLU A CA 1
ATOM 1993 C C . GLU A 1 245 ? -10.124 -22.578 2.912 1.00 60.03 245 GLU A C 1
ATOM 1995 O O . GLU A 1 245 ? -10.841 -23.267 2.182 1.00 60.03 245 GLU A O 1
ATOM 2000 N N . ALA A 1 246 ? -8.908 -22.184 2.515 1.00 55.22 246 ALA A N 1
ATOM 2001 C CA . ALA A 1 246 ? -8.292 -22.640 1.272 1.00 55.22 246 ALA A CA 1
ATOM 2002 C C . ALA A 1 246 ? -8.021 -24.157 1.287 1.00 55.22 246 ALA A C 1
ATOM 2004 O O . ALA A 1 246 ? -8.281 -24.817 0.282 1.00 55.22 246 ALA A O 1
ATOM 2005 N N . MET A 1 247 ? -7.558 -24.708 2.417 1.00 52.28 247 MET A N 1
ATOM 2006 C CA . MET A 1 247 ? -7.379 -26.151 2.618 1.00 52.28 247 MET A CA 1
ATOM 2007 C C . MET A 1 247 ? -8.706 -26.906 2.543 1.00 52.28 247 MET A C 1
ATOM 2009 O O . MET A 1 247 ? -8.803 -27.849 1.764 1.00 52.28 247 MET A O 1
ATOM 2013 N N . ARG A 1 248 ? -9.746 -26.440 3.246 1.00 60.19 248 ARG A N 1
ATOM 2014 C CA . ARG A 1 248 ? -11.084 -27.056 3.233 1.00 60.19 248 ARG A CA 1
ATOM 2015 C C . ARG A 1 248 ? -11.638 -27.207 1.812 1.00 60.19 248 ARG A C 1
ATOM 2017 O O . ARG A 1 248 ? -12.183 -28.241 1.449 1.00 60.19 248 ARG A O 1
ATOM 2024 N N . ARG A 1 249 ? -11.467 -26.186 0.965 1.00 60.41 249 ARG A N 1
ATOM 2025 C CA . ARG A 1 249 ? -11.872 -26.253 -0.452 1.00 60.41 249 ARG A CA 1
ATOM 2026 C C . ARG A 1 249 ? -11.060 -27.252 -1.273 1.00 60.41 249 ARG A C 1
ATOM 2028 O O . ARG A 1 249 ? -11.572 -27.792 -2.253 1.00 60.41 249 ARG A O 1
ATOM 2035 N N . LEU A 1 250 ? -9.787 -27.429 -0.935 1.00 53.72 250 LEU A N 1
ATOM 2036 C CA . LEU A 1 250 ? -8.890 -28.355 -1.619 1.00 53.72 250 LEU A CA 1
ATOM 2037 C C . LEU A 1 250 ? -9.256 -29.805 -1.277 1.00 53.72 250 LEU A C 1
ATOM 2039 O O . LEU A 1 250 ? -9.291 -30.635 -2.181 1.00 53.72 250 LEU A O 1
ATOM 2043 N N . GLU A 1 251 ? -9.621 -30.054 -0.018 1.00 55.19 251 GLU A N 1
ATOM 2044 C CA . GLU A 1 251 ? -10.156 -31.325 0.481 1.00 55.19 251 GLU A CA 1
ATOM 2045 C C . GLU A 1 251 ? -11.495 -31.673 -0.195 1.00 55.19 251 GLU A C 1
ATOM 2047 O O . GLU A 1 251 ? -11.579 -32.722 -0.827 1.00 55.19 251 GLU A O 1
ATOM 2052 N N . CYS A 1 252 ? -12.479 -30.759 -0.233 1.00 56.47 252 CYS A N 1
ATOM 2053 C CA . CYS A 1 252 ? -13.750 -31.013 -0.938 1.00 56.47 252 CYS A CA 1
ATOM 2054 C C . CYS A 1 252 ? -13.557 -31.302 -2.441 1.00 56.47 252 CYS A C 1
ATOM 2056 O O . CYS A 1 252 ? -14.197 -32.186 -2.999 1.00 56.47 252 CYS A O 1
ATOM 2058 N N . ARG A 1 253 ? -12.630 -30.603 -3.118 1.00 48.88 253 ARG A N 1
ATOM 2059 C CA . ARG A 1 253 ? -12.312 -30.869 -4.538 1.00 48.88 253 ARG A CA 1
ATOM 2060 C C . ARG A 1 253 ? -11.651 -32.225 -4.781 1.00 48.88 253 ARG A C 1
ATOM 2062 O O . ARG A 1 253 ? -11.654 -32.690 -5.922 1.00 48.88 253 ARG A O 1
ATOM 2069 N N . TRP A 1 254 ? -10.989 -32.784 -3.774 1.00 41.75 254 TRP A N 1
ATOM 2070 C CA . TRP A 1 254 ? -10.375 -34.106 -3.850 1.00 41.75 254 TRP A CA 1
ATOM 2071 C C . TRP A 1 254 ? -11.397 -35.204 -3.558 1.00 41.75 254 TRP A C 1
ATOM 2073 O O . TRP A 1 254 ? -11.371 -36.216 -4.249 1.00 41.75 254 TRP A O 1
ATOM 2083 N N . GLU A 1 255 ? -12.328 -34.965 -2.635 1.00 48.56 255 GLU A N 1
ATOM 2084 C CA . GLU A 1 255 ? -13.445 -35.870 -2.337 1.00 48.56 255 GLU A CA 1
ATOM 2085 C C . GLU A 1 255 ? -14.440 -35.979 -3.508 1.00 48.56 255 GLU A C 1
ATOM 2087 O O . GLU A 1 255 ? -14.877 -37.076 -3.829 1.00 48.56 255 GLU A O 1
ATOM 2092 N N . ASP A 1 256 ? -14.703 -34.889 -4.242 1.00 48.88 256 ASP A N 1
ATOM 2093 C CA . ASP A 1 256 ? -15.562 -34.896 -5.446 1.00 48.88 256 ASP A CA 1
ATOM 2094 C C . ASP A 1 256 ? -14.928 -35.589 -6.677 1.00 48.88 256 ASP A C 1
ATOM 2096 O O . ASP A 1 256 ? -15.549 -35.689 -7.740 1.00 48.88 256 ASP A O 1
ATOM 2100 N N . ARG A 1 257 ? -13.660 -36.012 -6.587 1.00 41.56 257 ARG A N 1
ATOM 2101 C CA . ARG A 1 257 ? -12.908 -36.662 -7.681 1.00 41.56 257 ARG A CA 1
ATOM 2102 C C . ARG A 1 257 ? -12.637 -38.151 -7.450 1.00 41.56 257 ARG A C 1
ATOM 2104 O O . ARG A 1 257 ? -12.043 -38.776 -8.333 1.00 41.56 257 ARG A O 1
ATOM 2111 N N . THR A 1 258 ? -13.049 -38.690 -6.307 1.00 38.47 258 THR A N 1
ATOM 2112 C CA . THR A 1 258 ? -12.979 -40.115 -5.942 1.00 38.47 258 THR A CA 1
ATOM 2113 C C . THR A 1 258 ? -14.355 -40.746 -5.967 1.00 38.47 258 THR A C 1
ATOM 2115 O O . THR A 1 258 ? -14.459 -41.865 -6.514 1.00 38.47 258 THR A O 1
#

Radius of gyration: 22.5 Å; chains: 1; bounding box: 46×66×56 Å